Protein AF-A0A2A7MKI0-F1 (afdb_monomer_lite)

Radius of gyration: 25.64 Å; chains: 1; bounding box: 62×33×61 Å

Foldseek 3Di:
DVVVVVVCVVCVLPDDDDDPPDPPPPPDPDDDDDDDDPDPDPDQQDADPVVLVVLVPFPQDDPVLSVLVNVLRSVLVVLVVVLVVLVVVLCVQLVVLVVVLVVLVVVLCVLCVVLSVLSVQLVVVVVVVVVVDDDPPVPDPDPPPPDDPLNVVLVVLVPRPSDDPVSSVSVNVSSVVSVVSVVVNVVSVVVSCVRSVVSVVVSVVSVVVSVVSCVVSVVVVVSSVVVD

pLDDT: mean 75.77, std 24.81, range [25.69, 97.56]

Structure (mmCIF, N/CA/C/O backbone):
data_AF-A0A2A7MKI0-F1
#
_entry.id   AF-A0A2A7MKI0-F1
#
loop_
_atom_site.group_PDB
_atom_site.id
_atom_site.type_symbol
_atom_site.label_atom_id
_atom_site.label_alt_id
_atom_site.label_comp_id
_atom_site.label_asym_id
_atom_site.label_entity_id
_atom_site.label_seq_id
_atom_site.pdbx_PDB_ins_code
_atom_site.Cartn_x
_atom_site.Cartn_y
_atom_site.Cartn_z
_atom_site.occupancy
_atom_site.B_iso_or_equiv
_atom_site.auth_seq_id
_atom_site.auth_comp_id
_atom_site.auth_asym_id
_atom_site.auth_atom_id
_atom_site.pdbx_PDB_model_num
ATOM 1 N N . MET A 1 1 ? 4.443 11.429 0.751 1.00 32.91 1 MET A N 1
ATOM 2 C CA . MET A 1 1 ? 4.182 10.403 -0.290 1.00 32.91 1 MET A CA 1
ATOM 3 C C . MET A 1 1 ? 5.341 10.135 -1.267 1.00 32.91 1 MET A C 1
ATOM 5 O O . MET A 1 1 ? 5.309 9.100 -1.913 1.00 32.91 1 MET A O 1
ATOM 9 N N . LYS A 1 2 ? 6.414 10.949 -1.337 1.00 28.89 2 LYS A N 1
ATOM 10 C CA . LYS A 1 2 ? 7.575 10.697 -2.233 1.00 28.89 2 LYS A CA 1
ATOM 11 C C . LYS A 1 2 ? 8.384 9.412 -1.934 1.00 28.89 2 LYS A C 1
ATOM 13 O O . LYS A 1 2 ? 8.989 8.848 -2.837 1.00 28.89 2 LYS A O 1
ATOM 18 N N . LYS A 1 3 ? 8.370 8.924 -0.684 1.00 34.22 3 LYS A N 1
ATOM 19 C CA . LYS A 1 3 ? 9.184 7.781 -0.211 1.00 34.22 3 LYS A CA 1
ATOM 20 C C . LYS A 1 3 ? 8.701 6.405 -0.706 1.00 34.22 3 LYS A C 1
ATOM 22 O O . LYS A 1 3 ? 9.512 5.489 -0.817 1.00 34.22 3 LYS A O 1
ATOM 27 N N . ASN A 1 4 ? 7.419 6.267 -1.062 1.00 30.20 4 ASN A N 1
ATOM 28 C CA . ASN A 1 4 ? 6.870 4.993 -1.546 1.00 30.20 4 ASN A CA 1
ATOM 29 C C . ASN A 1 4 ? 7.194 4.745 -3.026 1.00 30.20 4 ASN A C 1
ATOM 31 O O . ASN A 1 4 ? 7.412 3.602 -3.410 1.00 30.20 4 ASN A O 1
ATOM 35 N N . LEU A 1 5 ? 7.323 5.809 -3.826 1.00 30.00 5 LEU A N 1
ATOM 36 C CA . LEU A 1 5 ? 7.719 5.727 -5.234 1.00 30.00 5 LEU A CA 1
ATOM 37 C C . LEU A 1 5 ? 9.183 5.303 -5.403 1.00 30.00 5 LEU A C 1
ATOM 39 O O . LEU A 1 5 ? 9.474 4.482 -6.261 1.00 30.00 5 LEU A O 1
ATOM 43 N N . LEU A 1 6 ? 10.097 5.791 -4.555 1.00 32.12 6 LEU A N 1
ATOM 44 C CA . LEU A 1 6 ? 11.522 5.439 -4.636 1.00 32.12 6 LEU A CA 1
ATOM 45 C C . LEU A 1 6 ? 11.779 3.973 -4.245 1.00 32.12 6 LEU A C 1
ATOM 47 O O . LEU A 1 6 ? 12.561 3.286 -4.900 1.00 32.12 6 LEU A O 1
ATOM 51 N N . LYS A 1 7 ? 11.068 3.472 -3.222 1.00 34.28 7 LYS A N 1
ATOM 52 C CA . LYS A 1 7 ? 11.086 2.049 -2.848 1.00 34.28 7 LYS A CA 1
ATOM 53 C C . LYS A 1 7 ? 10.378 1.182 -3.899 1.00 34.28 7 LYS A C 1
ATOM 55 O O . LYS A 1 7 ? 10.920 0.141 -4.242 1.00 34.28 7 LYS A O 1
ATOM 60 N N . MET A 1 8 ? 9.255 1.619 -4.484 1.00 31.77 8 MET A N 1
ATOM 61 C CA . MET A 1 8 ? 8.622 0.909 -5.610 1.00 31.77 8 MET A CA 1
ATOM 62 C C . MET A 1 8 ? 9.482 0.891 -6.880 1.00 31.77 8 MET A C 1
ATOM 64 O O . MET A 1 8 ? 9.435 -0.096 -7.597 1.00 31.77 8 MET A O 1
ATOM 68 N N . LEU A 1 9 ? 10.291 1.917 -7.162 1.00 34.50 9 LEU A N 1
ATOM 69 C CA . LEU A 1 9 ? 11.150 1.948 -8.355 1.00 34.50 9 LEU A CA 1
ATOM 70 C C . LEU A 1 9 ? 12.394 1.051 -8.195 1.00 34.50 9 LEU A C 1
ATOM 72 O O . LEU A 1 9 ? 12.790 0.366 -9.136 1.00 34.50 9 LEU A O 1
ATOM 76 N N . LEU A 1 10 ? 12.983 1.008 -6.991 1.00 31.31 10 LEU A N 1
ATOM 77 C CA . LEU A 1 10 ? 14.103 0.113 -6.655 1.00 31.31 10 LEU A CA 1
ATOM 78 C C . LEU A 1 10 ? 13.661 -1.349 -6.472 1.00 31.31 10 LEU A C 1
ATOM 80 O O . LEU A 1 10 ? 14.414 -2.259 -6.813 1.00 31.31 10 LEU A O 1
ATOM 84 N N . ILE A 1 11 ? 12.435 -1.588 -5.990 1.00 33.56 11 ILE A N 1
ATOM 85 C CA . ILE A 1 11 ? 11.829 -2.927 -5.890 1.00 33.56 11 ILE A CA 1
ATOM 86 C C . ILE A 1 11 ? 11.183 -3.352 -7.221 1.00 33.56 11 ILE A C 1
ATOM 88 O O . ILE A 1 11 ? 11.150 -4.536 -7.522 1.00 33.56 11 ILE A O 1
ATOM 92 N N . GLY A 1 12 ? 10.762 -2.425 -8.084 1.00 30.16 12 GLY A N 1
ATOM 93 C CA . GLY A 1 12 ? 10.208 -2.716 -9.415 1.00 30.16 12 GLY A CA 1
ATOM 94 C C . GLY A 1 12 ? 11.230 -3.296 -10.400 1.00 30.16 12 GLY A C 1
ATOM 95 O O . GLY A 1 12 ? 10.856 -3.920 -11.388 1.00 30.16 12 GLY A O 1
ATOM 96 N N . CYS A 1 13 ? 12.526 -3.166 -10.094 1.00 32.47 13 CYS A N 1
ATOM 97 C CA . CYS A 1 13 ? 13.608 -3.892 -10.763 1.00 32.47 13 CYS A CA 1
ATOM 98 C C . CYS A 1 13 ? 13.864 -5.303 -10.175 1.00 32.47 13 CYS A C 1
ATOM 100 O O . CYS A 1 13 ? 14.700 -6.039 -10.705 1.00 32.47 13 CYS A O 1
ATOM 102 N N . MET A 1 14 ? 13.152 -5.718 -9.115 1.00 31.70 14 MET A N 1
ATOM 103 C CA . MET A 1 14 ? 13.176 -7.083 -8.574 1.00 31.70 14 MET A CA 1
ATOM 104 C C . MET A 1 14 ? 12.128 -7.960 -9.278 1.00 31.70 14 MET A C 1
ATOM 106 O O . MET A 1 14 ? 10.938 -7.920 -8.995 1.00 31.70 14 MET A O 1
ATOM 110 N N . VAL A 1 15 ? 12.612 -8.775 -10.209 1.00 28.94 15 VAL A N 1
ATOM 111 C CA . VAL A 1 15 ? 11.997 -9.985 -10.785 1.00 28.94 15 VAL A CA 1
ATOM 112 C C . VAL A 1 15 ? 10.925 -10.643 -9.893 1.00 28.94 15 VAL A C 1
ATOM 114 O O . VAL A 1 15 ? 11.283 -11.109 -8.820 1.00 28.94 15 VAL A O 1
ATOM 117 N N . VAL A 1 16 ? 9.693 -10.849 -10.392 1.00 28.47 16 VAL A N 1
ATOM 118 C CA . VAL A 1 16 ? 9.192 -12.202 -10.731 1.00 28.47 16 VAL A CA 1
ATOM 119 C C . VAL A 1 16 ? 8.005 -12.165 -11.697 1.00 28.47 16 VAL A C 1
ATOM 121 O O . VAL A 1 16 ? 6.946 -11.609 -11.425 1.00 28.47 16 VAL A O 1
ATOM 124 N N . SER A 1 17 ? 8.164 -12.905 -12.790 1.00 34.28 17 SER A N 1
ATOM 125 C CA . SER A 1 17 ? 7.089 -13.630 -13.454 1.00 34.28 17 SER A CA 1
ATOM 126 C C . SER A 1 17 ? 6.144 -14.287 -12.438 1.00 34.28 17 SER A C 1
ATOM 128 O O . SER A 1 17 ? 6.479 -15.308 -11.836 1.00 34.28 17 SER A O 1
ATOM 130 N N . SER A 1 18 ? 4.935 -13.761 -12.311 1.00 30.19 18 SER A N 1
ATOM 131 C CA . SER A 1 18 ? 3.759 -14.587 -12.068 1.00 30.19 18 SER A CA 1
ATOM 132 C C . SER A 1 18 ? 2.678 -14.104 -13.018 1.00 30.19 18 SER A C 1
ATOM 134 O O . SER A 1 18 ? 2.442 -12.908 -13.173 1.00 30.19 18 SER A O 1
ATOM 136 N N . ALA A 1 19 ? 2.123 -15.055 -13.762 1.00 26.11 19 ALA A N 1
ATOM 137 C CA . ALA A 1 19 ? 1.010 -14.819 -14.652 1.00 26.11 19 ALA A CA 1
ATOM 138 C C . ALA A 1 19 ? -0.089 -14.065 -13.897 1.00 26.11 19 ALA A C 1
ATOM 140 O O . ALA A 1 19 ? -0.422 -14.407 -12.762 1.00 26.11 19 ALA A O 1
ATOM 141 N N . SER A 1 20 ? -0.665 -13.069 -14.558 1.00 29.53 20 SER A N 1
ATOM 142 C CA . SER A 1 20 ? -1.917 -12.435 -14.180 1.00 29.53 20 SER A CA 1
ATOM 143 C C . SER A 1 20 ? -3.054 -13.465 -14.210 1.00 29.53 20 SER A C 1
ATOM 145 O O . SER A 1 20 ? -3.864 -13.518 -15.129 1.00 29.53 20 SER A O 1
ATOM 147 N N . THR A 1 21 ? -3.141 -14.317 -13.192 1.00 32.41 21 THR A N 1
ATOM 148 C CA . THR A 1 21 ? -4.369 -15.048 -12.876 1.00 32.41 21 THR A CA 1
ATOM 149 C C . THR A 1 21 ? -5.025 -14.352 -11.702 1.00 32.41 21 THR A C 1
ATOM 151 O O . THR A 1 21 ? -4.777 -14.672 -10.544 1.00 32.41 21 THR A O 1
ATOM 154 N N . GLY A 1 22 ? -5.836 -13.355 -12.032 1.00 25.69 22 GLY A N 1
ATOM 155 C CA . GLY A 1 22 ? -6.586 -12.564 -11.071 1.00 25.69 22 GLY A CA 1
ATOM 156 C C . GLY A 1 22 ? -7.548 -11.625 -11.776 1.00 25.69 22 GLY A C 1
ATOM 157 O O . GLY A 1 22 ? -7.542 -10.427 -11.530 1.00 25.69 22 GLY A O 1
ATOM 158 N N . VAL A 1 23 ? -8.347 -12.164 -12.701 1.00 29.34 23 VAL A N 1
ATOM 159 C CA . VAL A 1 23 ? -9.571 -11.505 -13.160 1.00 29.34 23 VAL A CA 1
ATOM 160 C C . VAL A 1 23 ? -10.489 -11.408 -11.942 1.00 29.34 23 VAL A C 1
ATOM 162 O O . VAL A 1 23 ? -11.234 -12.341 -11.654 1.00 29.34 23 VAL A O 1
ATOM 165 N N . PHE A 1 24 ? -10.448 -10.296 -11.212 1.00 30.69 24 PHE A N 1
ATOM 166 C CA . PHE A 1 24 ? -11.586 -9.924 -10.383 1.00 30.69 24 PHE A CA 1
ATOM 167 C C . PHE A 1 24 ? -12.623 -9.319 -11.318 1.00 30.69 24 PHE A C 1
ATOM 169 O O . PHE A 1 24 ? -12.680 -8.117 -11.557 1.00 30.69 24 PHE A O 1
ATOM 176 N N . ALA A 1 25 ? -13.416 -10.209 -11.911 1.00 27.98 25 ALA A N 1
ATOM 177 C CA . ALA A 1 25 ? -14.692 -9.839 -12.480 1.00 27.98 25 ALA A CA 1
ATOM 178 C C . ALA A 1 25 ? -15.537 -9.278 -11.331 1.00 27.98 25 ALA A C 1
ATOM 180 O O . ALA A 1 25 ? -16.095 -10.037 -10.540 1.00 27.98 25 ALA A O 1
ATOM 181 N N . SER A 1 26 ? -15.626 -7.952 -11.224 1.00 29.73 26 SER A N 1
ATOM 182 C CA . SER A 1 26 ? -16.738 -7.352 -10.506 1.00 29.73 26 SER A CA 1
ATOM 183 C C . SER A 1 26 ? -17.984 -7.686 -11.321 1.00 29.73 26 SER A C 1
ATOM 185 O O . SER A 1 26 ? -18.224 -7.172 -12.415 1.00 29.73 26 SER A O 1
ATOM 187 N N . THR A 1 27 ? -18.769 -8.647 -10.844 1.00 26.97 27 THR A N 1
ATOM 188 C CA . THR A 1 27 ? -20.135 -8.799 -11.329 1.00 26.97 27 THR A CA 1
ATOM 189 C C . THR A 1 27 ? -20.844 -7.497 -11.004 1.00 26.97 27 THR A C 1
ATOM 191 O O . THR A 1 27 ? -21.148 -7.223 -9.844 1.00 26.97 27 THR A O 1
ATOM 194 N N . ALA A 1 28 ? -21.045 -6.677 -12.034 1.00 31.30 28 ALA A N 1
ATOM 195 C CA . ALA A 1 28 ? -21.841 -5.471 -11.980 1.00 31.30 28 ALA A CA 1
ATOM 196 C C . ALA A 1 28 ? -23.235 -5.830 -11.459 1.00 31.30 28 ALA A C 1
ATOM 198 O O . ALA A 1 28 ? -24.087 -6.303 -12.210 1.00 31.30 28 ALA A O 1
ATOM 199 N N . ASN A 1 29 ? -23.473 -5.613 -10.167 1.00 29.20 29 ASN A N 1
ATOM 200 C CA . ASN A 1 29 ? -24.827 -5.545 -9.659 1.00 29.20 29 ASN A CA 1
ATOM 201 C C . ASN A 1 29 ? -25.261 -4.087 -9.759 1.00 29.20 29 ASN A C 1
ATOM 203 O O . ASN A 1 29 ? -24.965 -3.255 -8.903 1.00 29.20 29 ASN A O 1
ATOM 207 N N . ALA A 1 30 ? -25.902 -3.771 -10.881 1.00 34.03 30 ALA A N 1
ATOM 208 C CA . ALA A 1 30 ? -26.517 -2.484 -11.126 1.00 34.03 30 ALA A CA 1
ATOM 209 C C . ALA A 1 30 ? -27.711 -2.304 -10.181 1.00 34.03 30 ALA A C 1
ATOM 211 O O . ALA A 1 30 ? -28.850 -2.563 -10.555 1.00 34.03 30 ALA A O 1
ATOM 212 N N . ASN A 1 31 ? -27.461 -1.817 -8.969 1.00 31.72 31 ASN A N 1
ATOM 213 C CA . ASN A 1 31 ? -28.493 -1.174 -8.173 1.00 31.72 31 ASN A CA 1
ATOM 214 C C . ASN A 1 31 ? -28.073 0.261 -7.886 1.00 31.72 31 ASN A C 1
ATOM 216 O O . ASN A 1 31 ? -27.124 0.530 -7.160 1.00 31.72 31 ASN A O 1
ATOM 220 N N . LYS A 1 32 ? -28.806 1.185 -8.514 1.00 40.22 32 LYS A N 1
ATOM 221 C CA . LYS A 1 32 ? -28.758 2.622 -8.257 1.00 40.22 32 LYS A CA 1
ATOM 222 C C . LYS A 1 32 ? -29.007 2.867 -6.768 1.00 40.22 32 LYS A C 1
ATOM 224 O O . LYS A 1 32 ? -30.159 2.835 -6.335 1.00 40.22 32 LYS A O 1
ATOM 229 N N . ILE A 1 33 ? -27.956 3.132 -6.003 1.00 35.16 33 ILE A N 1
ATOM 230 C CA . ILE A 1 33 ? -28.098 3.671 -4.653 1.00 35.16 33 ILE A CA 1
ATOM 231 C C . ILE A 1 33 ? -28.243 5.182 -4.815 1.00 35.16 33 ILE A C 1
ATOM 233 O O . ILE A 1 33 ? -27.363 5.856 -5.344 1.00 35.16 33 ILE A O 1
ATOM 237 N N . LYS A 1 34 ? -29.430 5.681 -4.464 1.00 36.69 34 LYS A N 1
ATOM 238 C CA . LYS A 1 34 ? -29.727 7.112 -4.401 1.00 36.69 34 LYS A CA 1
ATOM 239 C C . LYS A 1 34 ? -28.785 7.766 -3.393 1.00 36.69 34 LY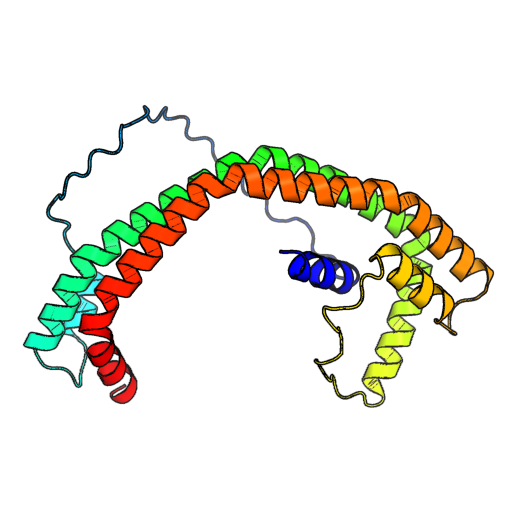S A C 1
ATOM 241 O O . LYS A 1 34 ? -28.556 7.200 -2.328 1.00 36.69 34 LYS A O 1
ATOM 246 N N . GLU A 1 35 ? -28.292 8.952 -3.739 1.00 36.88 35 GLU A N 1
ATOM 247 C CA . GLU A 1 35 ? -27.641 9.870 -2.807 1.00 36.88 35 GLU A CA 1
ATOM 248 C C . GLU A 1 35 ? -28.520 10.014 -1.561 1.00 36.88 35 GLU A C 1
ATOM 250 O O . GLU A 1 35 ? -29.639 10.520 -1.643 1.00 36.88 35 GLU A O 1
ATOM 255 N N . ASN A 1 36 ? -28.034 9.518 -0.426 1.00 34.47 36 ASN A N 1
ATOM 256 C CA . ASN A 1 36 ? -28.615 9.821 0.869 1.00 34.47 36 ASN A CA 1
ATOM 257 C C . ASN A 1 36 ? -27.730 10.882 1.516 1.00 34.47 36 ASN A C 1
ATOM 259 O O . ASN A 1 36 ? -26.532 10.669 1.714 1.00 34.47 36 ASN A O 1
ATOM 263 N N . GLU A 1 37 ? -28.337 12.027 1.817 1.00 36.59 37 GLU A N 1
ATOM 264 C CA . GLU A 1 37 ? -27.786 13.013 2.736 1.00 36.59 37 GLU A CA 1
ATOM 265 C C . GLU A 1 37 ? -27.346 12.314 4.027 1.00 36.59 37 GLU A C 1
ATOM 267 O O . GLU A 1 37 ? -28.077 11.493 4.590 1.00 36.59 37 GLU A O 1
ATOM 272 N N . VAL A 1 38 ? -26.141 12.647 4.492 1.00 36.09 38 VAL A N 1
ATOM 273 C CA . VAL A 1 38 ? -25.602 12.186 5.772 1.00 36.09 38 VAL A CA 1
ATOM 274 C C . VAL A 1 38 ? -26.394 12.865 6.887 1.00 36.09 38 VAL A C 1
ATOM 276 O O . VAL A 1 38 ? -26.030 13.926 7.391 1.00 36.09 38 VAL A O 1
ATOM 279 N N . VAL A 1 39 ? -27.516 12.258 7.258 1.00 31.64 39 VAL A N 1
ATOM 280 C CA . VAL A 1 39 ? -28.206 12.545 8.511 1.00 31.64 39 VAL A CA 1
ATOM 281 C C . VAL A 1 39 ? -27.534 11.691 9.579 1.00 31.64 39 VAL A C 1
ATOM 283 O O . VAL A 1 39 ? -27.574 10.464 9.514 1.00 31.64 39 VAL A O 1
ATOM 286 N N . GLN A 1 40 ? -26.907 12.338 10.565 1.00 41.19 40 GLN A N 1
ATOM 287 C CA . GLN A 1 40 ? -26.492 11.670 11.796 1.00 41.19 40 GLN A CA 1
ATOM 288 C C . GLN A 1 40 ? -27.742 11.220 12.554 1.00 41.19 40 GLN A C 1
ATOM 290 O O . GLN A 1 40 ? -28.305 11.970 13.349 1.00 41.19 40 GLN A O 1
ATOM 295 N N . VAL A 1 41 ? -28.196 10.000 12.285 1.00 34.38 41 VAL A N 1
ATOM 296 C CA . VAL A 1 41 ? -29.135 9.307 13.160 1.00 34.38 41 VAL A CA 1
ATOM 297 C C . VAL A 1 41 ? -28.294 8.416 14.057 1.00 34.38 41 VAL A C 1
ATOM 299 O O . VAL A 1 41 ? -27.675 7.457 13.602 1.00 34.38 41 VAL A O 1
ATOM 302 N N . GLN A 1 42 ? -28.236 8.773 15.335 1.00 40.25 42 GLN A N 1
ATOM 303 C CA . GLN A 1 42 ? -27.744 7.899 16.389 1.00 40.25 42 GLN A CA 1
ATOM 304 C C . GLN A 1 42 ? -28.806 6.799 16.577 1.00 40.25 42 GLN A C 1
ATOM 306 O O . GLN A 1 42 ? -29.665 6.889 17.448 1.00 40.25 42 GLN A O 1
ATOM 311 N N . GLU A 1 43 ? -28.841 5.827 15.662 1.00 39.50 43 GLU A N 1
ATOM 312 C CA . GLU A 1 43 ? -29.585 4.582 15.862 1.00 39.50 43 GLU A CA 1
ATOM 313 C C . GLU A 1 43 ? -28.874 3.776 16.955 1.00 39.50 43 GLU A C 1
ATOM 315 O O . GLU A 1 43 ? -27.643 3.720 16.979 1.00 39.50 43 GLU A O 1
ATOM 320 N N . ASP A 1 44 ? -29.642 3.163 17.861 1.00 49.41 44 ASP A N 1
ATOM 321 C CA . ASP A 1 44 ? -29.140 2.214 18.859 1.00 49.41 44 ASP A CA 1
ATOM 322 C C . ASP A 1 44 ? -28.473 1.032 18.137 1.00 49.41 44 ASP A C 1
ATOM 324 O O . ASP A 1 44 ? -29.109 0.032 17.792 1.00 49.41 44 ASP A O 1
ATOM 328 N N . TYR A 1 45 ? -27.177 1.159 17.860 1.00 60.41 45 TYR A N 1
ATOM 329 C CA . TYR A 1 45 ? -26.418 0.113 17.204 1.00 60.41 45 TYR A CA 1
ATOM 330 C C . TYR A 1 45 ? -26.260 -1.081 18.144 1.00 60.41 45 TYR A C 1
ATOM 332 O O . TYR A 1 45 ? -25.795 -0.975 19.285 1.00 60.41 45 TYR A O 1
ATOM 340 N N . ILE A 1 46 ? -26.649 -2.251 17.645 1.00 72.31 46 ILE A N 1
ATOM 341 C CA . ILE A 1 46 ? -26.494 -3.510 18.360 1.00 72.31 46 ILE A CA 1
ATOM 342 C C . ILE A 1 46 ? -25.100 -4.046 18.046 1.00 72.31 46 ILE A C 1
ATOM 344 O O . ILE A 1 46 ? -24.816 -4.399 16.903 1.00 72.31 46 ILE A O 1
ATOM 348 N N . LEU A 1 47 ? -24.257 -4.107 19.082 1.00 79.50 47 LEU A N 1
ATOM 349 C CA . LEU A 1 47 ? -22.930 -4.716 19.020 1.00 79.50 47 LEU A CA 1
ATOM 350 C C . LEU A 1 47 ? -23.004 -6.108 18.390 1.00 79.50 47 LEU A C 1
ATOM 352 O O . LEU A 1 47 ? -23.898 -6.888 18.741 1.00 79.50 47 LEU A O 1
ATOM 356 N N . ASP A 1 48 ? -22.045 -6.415 17.515 1.00 86.00 48 ASP A N 1
ATOM 357 C CA . ASP A 1 48 ? -21.925 -7.748 16.939 1.00 86.00 48 ASP A CA 1
ATOM 358 C C . ASP A 1 48 ? -21.957 -8.835 18.031 1.00 86.00 48 ASP A C 1
ATOM 360 O O . ASP A 1 48 ? -21.310 -8.729 19.079 1.00 86.00 48 ASP A O 1
ATOM 364 N N . LYS A 1 49 ? -22.773 -9.868 17.803 1.00 87.75 49 LYS A N 1
ATOM 365 C CA . LYS A 1 49 ? -23.061 -10.882 18.819 1.00 87.75 49 LYS A CA 1
ATOM 366 C C . LYS A 1 49 ? -21.817 -11.703 19.154 1.00 87.75 49 LYS A C 1
ATOM 368 O O . LYS A 1 49 ? -21.594 -11.976 20.333 1.00 87.75 49 LYS A O 1
ATOM 373 N N . GLU A 1 50 ? -21.031 -12.076 18.149 1.00 89.38 50 GLU A N 1
ATOM 374 C CA . GLU A 1 50 ? -19.822 -12.880 18.336 1.00 89.38 50 GLU A CA 1
ATOM 375 C C . GLU A 1 50 ? -18.778 -12.075 19.107 1.00 89.38 50 GLU A C 1
ATOM 377 O O . GLU A 1 50 ? -18.202 -12.561 20.081 1.00 89.38 50 GLU A O 1
ATOM 382 N N . PHE A 1 51 ? -18.616 -10.798 18.760 1.00 89.38 51 PHE A N 1
ATOM 383 C CA . PHE A 1 51 ? -17.682 -9.923 19.457 1.00 89.38 51 PHE A CA 1
ATOM 384 C C . PHE A 1 51 ? -18.102 -9.627 20.904 1.00 89.38 51 PHE A C 1
ATOM 386 O O . PHE A 1 51 ? -17.279 -9.611 21.821 1.00 89.38 51 PHE A O 1
ATOM 393 N N . LYS A 1 52 ? -19.406 -9.476 21.155 1.00 91.50 52 LYS A N 1
ATOM 394 C CA . LYS A 1 52 ? -19.931 -9.370 22.521 1.00 91.50 52 LYS A CA 1
ATOM 395 C C . LYS A 1 52 ? -19.634 -10.626 23.342 1.00 91.50 52 LYS A C 1
ATOM 397 O O . LYS A 1 52 ? -19.247 -10.522 24.505 1.00 91.50 52 LYS A O 1
ATOM 402 N N . GLU A 1 53 ? -19.844 -11.807 22.766 1.00 93.38 53 GLU A N 1
ATOM 403 C CA . GLU A 1 53 ? -19.542 -13.086 23.420 1.00 93.38 53 GLU A CA 1
ATOM 404 C C . GLU A 1 53 ? -18.040 -13.228 23.702 1.00 93.38 53 GLU A C 1
ATOM 406 O O . GLU A 1 53 ? -17.667 -13.653 24.799 1.00 93.38 53 GLU A O 1
ATOM 411 N N . TYR A 1 54 ? -17.188 -12.776 22.777 1.00 93.81 54 TYR A N 1
ATOM 412 C CA . TYR A 1 54 ? -15.743 -12.691 22.973 1.00 93.81 54 TYR A CA 1
ATOM 413 C C . TYR A 1 54 ? -15.380 -11.833 24.192 1.00 93.81 54 TYR A C 1
ATOM 415 O O . TYR A 1 54 ? -14.739 -12.351 25.109 1.00 93.81 54 TYR A O 1
ATOM 423 N N . ILE A 1 55 ? -15.869 -10.587 24.286 1.00 93.56 55 ILE A N 1
ATOM 424 C CA . ILE A 1 55 ? -15.600 -9.704 25.440 1.00 93.56 55 ILE A CA 1
ATOM 425 C C . ILE A 1 55 ? -16.043 -10.362 26.755 1.00 93.56 55 ILE A C 1
ATOM 427 O O . ILE A 1 55 ? -15.337 -10.320 27.766 1.00 93.56 55 ILE A O 1
ATOM 431 N N . LEU A 1 56 ? -17.205 -11.021 26.758 1.00 94.31 56 LEU A N 1
ATOM 432 C CA . LEU A 1 56 ? -17.703 -11.719 27.944 1.00 94.31 56 LEU A CA 1
ATOM 433 C C . LEU A 1 56 ? -16.829 -12.918 28.342 1.00 94.31 56 LEU A C 1
ATOM 435 O O . LEU A 1 56 ? -16.752 -13.234 29.534 1.00 94.31 56 LEU A O 1
ATOM 439 N N . SER A 1 57 ? -16.147 -13.550 27.386 1.00 94.25 57 SER A N 1
ATOM 440 C CA . SER A 1 57 ? -15.245 -14.685 27.614 1.00 94.25 57 SER A CA 1
ATOM 441 C C . SER A 1 57 ? -13.865 -14.299 28.165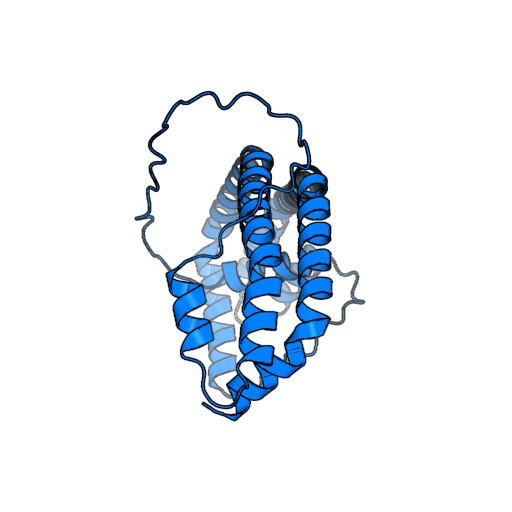 1.00 94.25 57 SER A C 1
ATOM 443 O O . SER A 1 57 ? -13.203 -15.150 28.766 1.00 94.25 57 SER A O 1
ATOM 445 N N . LEU A 1 58 ? -13.457 -13.029 28.025 1.00 93.81 58 LEU A N 1
ATOM 446 C CA . LEU A 1 58 ? -12.142 -12.536 28.450 1.00 93.81 58 LEU A CA 1
ATOM 447 C C . LEU A 1 58 ? -11.876 -12.814 29.936 1.00 93.81 58 LEU A C 1
ATOM 449 O O . LEU A 1 58 ? -12.755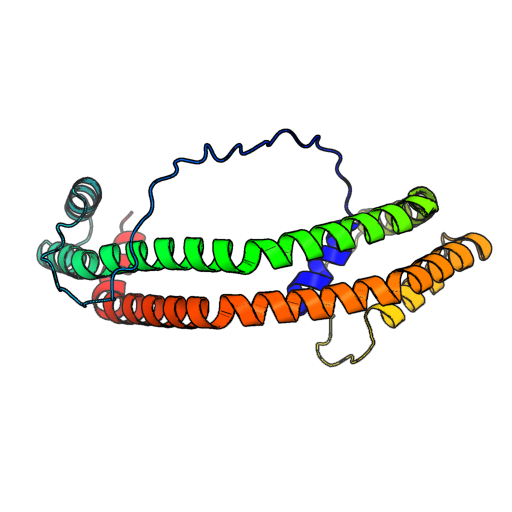 -12.666 30.797 1.00 93.81 58 LEU A O 1
ATOM 453 N N . LYS A 1 59 ? -10.645 -13.221 30.244 1.00 92.00 59 LYS A N 1
ATOM 454 C CA . LYS A 1 59 ? -10.165 -13.474 31.610 1.00 92.00 59 LYS A CA 1
ATOM 455 C C . LYS A 1 59 ? -9.305 -12.300 32.083 1.00 92.00 59 LYS A C 1
ATOM 457 O O . LYS A 1 59 ? -8.902 -11.464 31.290 1.00 92.00 59 LYS A O 1
ATOM 462 N N . GLY A 1 60 ? -9.069 -12.205 33.391 1.00 91.12 60 GLY A N 1
ATOM 463 C CA . GLY A 1 60 ? -8.210 -11.156 33.961 1.00 91.12 60 GLY A CA 1
ATOM 464 C C . GLY A 1 60 ? -8.851 -9.766 34.097 1.00 91.12 60 GLY A C 1
ATOM 465 O O . GLY A 1 60 ? -8.224 -8.873 34.660 1.00 91.12 60 GLY A O 1
ATOM 466 N N . ILE A 1 61 ? -10.106 -9.591 33.666 1.00 95.56 61 ILE A N 1
ATOM 467 C CA . ILE A 1 61 ? -10.867 -8.335 33.775 1.00 95.56 61 ILE A CA 1
ATOM 468 C C . ILE A 1 61 ? -12.218 -8.539 34.479 1.00 95.56 61 ILE A C 1
ATOM 470 O O . ILE A 1 61 ? -12.815 -9.620 34.432 1.00 95.56 61 ILE A O 1
ATOM 474 N N . SER A 1 62 ? -12.698 -7.498 35.156 1.00 95.88 62 SER A N 1
ATOM 475 C CA . SER A 1 62 ? -13.966 -7.490 35.896 1.00 95.88 62 SER A CA 1
ATOM 476 C C . SER A 1 62 ? -15.194 -7.388 34.982 1.00 95.88 62 SER A C 1
ATOM 478 O O . SER A 1 62 ? -15.098 -7.018 33.813 1.00 95.88 62 SER A O 1
ATOM 480 N N . ASN A 1 63 ? -16.382 -7.682 35.524 1.00 95.50 63 ASN A N 1
ATOM 481 C CA . ASN A 1 63 ? -17.638 -7.518 34.781 1.00 95.50 63 ASN A CA 1
ATOM 482 C C . ASN A 1 63 ? -17.908 -6.053 34.400 1.00 95.50 63 ASN A C 1
ATOM 484 O O . ASN A 1 63 ? -18.426 -5.804 33.315 1.00 95.50 63 ASN A O 1
ATOM 488 N N . ASP A 1 64 ? -17.521 -5.098 35.249 1.00 95.88 64 ASP A N 1
ATOM 489 C CA . ASP A 1 64 ? -17.666 -3.668 34.959 1.00 95.88 64 ASP A CA 1
ATOM 490 C C . ASP A 1 64 ? -16.737 -3.243 33.812 1.00 95.88 64 ASP A C 1
ATOM 492 O O . ASP A 1 64 ? -17.144 -2.507 32.918 1.00 95.88 64 ASP A O 1
ATOM 496 N N . GLU A 1 65 ? -15.500 -3.749 33.787 1.00 96.12 65 GLU A N 1
ATOM 497 C CA . GLU A 1 65 ? -14.560 -3.516 32.682 1.00 96.12 65 GLU A CA 1
ATOM 498 C C . GLU A 1 65 ? -15.058 -4.134 31.369 1.00 96.12 65 GLU A C 1
ATOM 500 O O . GLU A 1 65 ? -15.016 -3.478 30.331 1.00 96.12 65 GLU A O 1
ATOM 505 N N . LYS A 1 66 ? -15.623 -5.347 31.410 1.00 95.56 66 LYS A N 1
ATOM 506 C CA . LYS A 1 66 ? -16.282 -5.962 30.243 1.00 95.56 66 LYS A CA 1
ATOM 507 C C . LYS A 1 66 ? -17.443 -5.118 29.727 1.00 95.56 66 LYS A C 1
ATOM 509 O O . LYS A 1 66 ? -17.609 -4.981 28.518 1.00 95.56 66 LYS A O 1
ATOM 514 N N . GLN A 1 67 ? -18.248 -4.551 30.624 1.00 95.25 67 GLN A N 1
ATOM 515 C CA . GLN A 1 67 ? -19.367 -3.697 30.238 1.00 95.25 67 GLN A CA 1
ATOM 516 C C . GLN A 1 67 ? -18.887 -2.400 29.571 1.00 95.25 67 GLN A C 1
ATOM 518 O O . GLN A 1 67 ? -19.453 -2.017 28.550 1.00 95.25 67 GLN A O 1
ATOM 523 N N . LYS A 1 68 ? -17.808 -1.782 30.073 1.00 95.38 68 LYS A N 1
ATOM 524 C CA . LYS A 1 68 ? -17.177 -0.616 29.430 1.00 95.38 68 LYS A CA 1
ATOM 525 C C . LYS A 1 68 ? -16.675 -0.925 28.021 1.00 95.38 68 LYS A C 1
ATOM 527 O O . LYS A 1 68 ? -16.931 -0.147 27.111 1.00 95.38 68 LYS A O 1
ATOM 532 N N . LEU A 1 69 ? -16.021 -2.074 27.827 1.00 94.44 69 LEU A N 1
ATOM 533 C CA . LEU A 1 69 ? -15.609 -2.527 26.493 1.00 94.44 69 LEU A CA 1
ATOM 534 C C . LEU A 1 69 ? -16.813 -2.684 25.557 1.00 94.44 69 LEU A C 1
ATOM 536 O O . LEU A 1 69 ? -16.796 -2.182 24.442 1.00 94.44 69 LEU A O 1
ATOM 540 N N . ILE A 1 70 ? -17.891 -3.322 26.023 1.00 93.38 70 ILE A N 1
ATOM 541 C CA . ILE A 1 70 ? -19.122 -3.485 25.232 1.00 93.38 70 ILE A CA 1
ATOM 542 C C . ILE A 1 70 ? -19.734 -2.130 24.851 1.00 93.38 70 ILE A C 1
ATOM 544 O O . ILE A 1 70 ? -20.271 -1.995 23.754 1.00 93.38 70 ILE A O 1
ATOM 548 N N . GLU A 1 71 ? -19.720 -1.150 25.752 1.00 93.25 71 GLU A N 1
ATOM 549 C CA . GLU A 1 71 ? -20.265 0.190 25.503 1.00 93.25 71 GLU A CA 1
ATOM 550 C C . GLU A 1 71 ? -19.426 0.978 24.500 1.00 93.25 71 GLU A C 1
ATOM 552 O O . GLU A 1 71 ? -19.992 1.505 23.544 1.00 93.25 71 GLU A O 1
ATOM 557 N N . SER A 1 72 ? -18.103 0.964 24.660 1.00 94.06 72 SER A N 1
ATOM 558 C CA . SER A 1 72 ? -17.158 1.572 23.720 1.00 94.06 72 SER A CA 1
ATOM 559 C C . SER A 1 72 ? -17.316 0.985 22.310 1.00 94.06 72 SER A C 1
ATOM 561 O O . SER A 1 72 ? -17.458 1.693 21.314 1.00 94.06 72 SER A O 1
ATOM 563 N N . GLU A 1 73 ? -17.459 -0.333 22.213 1.00 92.81 73 GLU A N 1
ATOM 564 C CA . GLU A 1 73 ? -17.543 -1.038 20.931 1.00 92.81 73 GLU A CA 1
ATOM 565 C C . GLU A 1 73 ? -18.875 -0.829 20.197 1.00 92.81 73 GLU A C 1
ATOM 567 O O . GLU A 1 73 ? -18.934 -0.897 18.967 1.00 92.81 73 GLU A O 1
ATOM 572 N N . LYS A 1 74 ? -19.952 -0.484 20.917 1.00 92.94 74 LYS A N 1
ATOM 573 C CA . LYS A 1 74 ? -21.198 -0.023 20.277 1.00 92.94 74 LYS A CA 1
ATOM 574 C C . LYS A 1 74 ? -21.010 1.290 19.523 1.00 92.94 74 LYS A C 1
ATOM 576 O O . LYS A 1 74 ? -21.746 1.530 18.568 1.00 92.94 74 LYS A O 1
ATOM 581 N N . VAL A 1 75 ? -20.070 2.131 19.953 1.00 92.69 75 VAL A N 1
ATOM 582 C CA . VAL A 1 75 ? -19.739 3.404 19.301 1.00 92.69 75 VAL A CA 1
ATOM 583 C C . VAL A 1 75 ? -18.740 3.179 18.168 1.00 92.69 75 VAL A C 1
ATOM 585 O O . VAL A 1 75 ? -18.923 3.714 17.075 1.00 92.69 75 VAL A O 1
ATOM 588 N N . ILE A 1 76 ? -17.721 2.349 18.397 1.00 92.06 76 ILE A N 1
ATOM 589 C CA . ILE A 1 76 ? -16.596 2.148 17.474 1.00 92.06 76 ILE A CA 1
ATOM 590 C C . ILE A 1 76 ? -16.990 1.340 16.232 1.00 92.06 76 ILE A C 1
ATOM 592 O O . ILE A 1 76 ? -16.667 1.740 15.112 1.00 92.06 76 ILE A O 1
ATOM 596 N N . GLN A 1 77 ? -17.736 0.240 16.378 1.00 90.69 77 GLN A N 1
ATOM 597 C CA . GLN A 1 77 ? -18.073 -0.615 15.231 1.00 90.69 77 GLN A CA 1
ATOM 598 C C . GLN A 1 77 ? -18.838 0.107 14.101 1.00 90.69 77 GLN A C 1
ATOM 600 O O . GLN A 1 77 ? -18.493 -0.089 12.931 1.00 90.69 77 GLN A O 1
ATOM 605 N N . PRO A 1 78 ? -19.852 0.954 14.377 1.00 92.38 78 PRO A N 1
ATOM 606 C CA . PRO A 1 78 ? -20.477 1.782 13.345 1.00 92.38 78 PRO A CA 1
ATOM 607 C C . PRO A 1 78 ? -19.503 2.724 12.645 1.00 92.38 78 PRO A C 1
ATOM 609 O O . PRO A 1 78 ? -19.656 2.966 11.448 1.00 92.38 78 PRO A O 1
ATOM 612 N N . ILE A 1 79 ? -18.523 3.263 13.376 1.00 94.44 79 ILE A N 1
ATOM 613 C CA . ILE A 1 79 ? -17.520 4.166 12.813 1.00 94.44 79 ILE A CA 1
ATOM 614 C C . ILE A 1 79 ? -16.628 3.403 11.831 1.00 94.44 79 ILE A C 1
ATOM 616 O O . ILE A 1 79 ? -16.434 3.883 10.718 1.00 94.44 79 ILE A O 1
ATOM 620 N N . TYR A 1 80 ? -16.176 2.191 12.169 1.00 93.50 80 TYR A N 1
ATOM 621 C CA . TYR A 1 80 ? -15.418 1.359 11.227 1.00 93.50 80 TYR A CA 1
ATOM 622 C C . TYR A 1 80 ? -16.213 1.017 9.964 1.00 93.50 80 TYR A C 1
ATOM 624 O O . TYR A 1 80 ? -15.692 1.163 8.864 1.00 93.50 80 TYR A O 1
ATOM 632 N N . LYS A 1 81 ? -17.509 0.701 10.085 1.00 93.12 81 LYS A N 1
ATOM 633 C CA . LYS A 1 81 ? -18.376 0.498 8.908 1.00 93.12 81 LYS A CA 1
ATOM 634 C C . LYS A 1 81 ? -18.470 1.741 8.020 1.00 93.12 81 LYS A C 1
ATOM 636 O O . LYS A 1 81 ? -18.545 1.624 6.800 1.00 93.12 81 LYS A O 1
ATOM 641 N N . GLN A 1 82 ? -18.496 2.934 8.616 1.00 95.94 82 GLN A N 1
ATOM 642 C CA . GLN A 1 82 ? -18.470 4.189 7.858 1.00 95.94 82 GLN A CA 1
ATOM 643 C C . GLN A 1 82 ? -17.117 4.404 7.174 1.00 95.94 82 GLN A C 1
ATOM 645 O O . GLN A 1 82 ? -17.094 4.822 6.019 1.00 95.94 82 GLN A O 1
ATOM 650 N N . ILE A 1 83 ? -16.011 4.094 7.857 1.00 93.50 83 ILE A N 1
ATOM 651 C CA . ILE A 1 83 ? -14.663 4.147 7.281 1.00 93.50 83 ILE A CA 1
ATOM 652 C C . ILE A 1 83 ? -14.574 3.232 6.056 1.00 93.50 83 ILE A C 1
ATOM 654 O O . ILE A 1 83 ? -14.153 3.708 5.007 1.00 93.50 83 ILE A O 1
ATOM 658 N N . ASP A 1 84 ? -15.045 1.985 6.141 1.00 94.75 84 ASP A N 1
ATOM 659 C CA . ASP A 1 84 ? -15.023 1.038 5.015 1.00 94.75 84 ASP A CA 1
ATOM 660 C C . ASP A 1 84 ? -15.734 1.608 3.774 1.00 94.75 84 ASP A C 1
ATOM 662 O O . ASP A 1 84 ? -15.182 1.621 2.675 1.00 94.75 84 ASP A O 1
ATOM 666 N N . ILE A 1 85 ? -16.928 2.184 3.958 1.00 96.25 85 ILE A N 1
ATOM 667 C CA . ILE A 1 85 ? -17.693 2.824 2.872 1.00 96.25 85 ILE A CA 1
ATOM 668 C C . ILE A 1 85 ? -16.926 4.009 2.265 1.00 96.25 85 ILE A C 1
ATOM 670 O O . ILE A 1 85 ? -16.965 4.234 1.051 1.00 96.25 85 ILE A O 1
ATOM 674 N N . LEU A 1 86 ? -16.252 4.806 3.096 1.00 94.25 86 LEU A N 1
ATOM 675 C CA . LEU A 1 86 ? -15.458 5.939 2.625 1.00 94.25 86 LEU A CA 1
ATOM 676 C C . LEU A 1 86 ? -14.202 5.478 1.880 1.00 94.25 86 LEU A C 1
ATOM 678 O O . LEU A 1 86 ? -13.857 6.091 0.871 1.00 94.25 86 LEU A O 1
ATOM 682 N N . LEU A 1 87 ? -13.557 4.393 2.306 1.00 95.06 87 LEU A N 1
ATOM 683 C CA . LEU A 1 87 ? -12.424 3.804 1.592 1.00 95.06 87 LEU A CA 1
ATOM 684 C C . LEU A 1 87 ? -12.853 3.293 0.209 1.00 95.06 87 LEU A C 1
ATOM 686 O O . LEU A 1 87 ? -12.242 3.682 -0.788 1.00 95.06 87 LEU A O 1
ATOM 690 N N . ASP A 1 88 ? -13.974 2.572 0.114 1.00 95.19 88 ASP A N 1
ATOM 691 C CA . ASP A 1 88 ? -14.558 2.139 -1.167 1.00 95.19 88 ASP A CA 1
ATOM 692 C C . ASP A 1 88 ? -14.875 3.327 -2.093 1.00 95.19 88 ASP A C 1
ATOM 694 O O . ASP A 1 88 ? -14.674 3.289 -3.316 1.00 95.19 88 ASP A O 1
ATOM 698 N N . LYS A 1 89 ? -15.373 4.426 -1.515 1.00 96.31 89 LYS A N 1
ATOM 699 C CA . LYS A 1 89 ? -15.645 5.668 -2.245 1.00 96.31 89 LYS A CA 1
ATOM 700 C C . LYS A 1 89 ? -14.356 6.326 -2.731 1.00 96.31 89 LYS A C 1
ATOM 702 O O . LYS A 1 89 ? -14.304 6.750 -3.886 1.00 96.31 89 LYS A O 1
ATOM 707 N N . ALA A 1 90 ? -13.335 6.433 -1.883 1.00 93.81 90 ALA A N 1
ATOM 708 C CA . ALA A 1 90 ? -12.038 6.980 -2.268 1.00 93.81 90 ALA A CA 1
ATOM 709 C C . ALA A 1 90 ? -11.412 6.147 -3.391 1.00 93.81 90 ALA A C 1
ATOM 711 O O . ALA A 1 90 ? -10.875 6.703 -4.353 1.00 93.81 90 ALA A O 1
ATOM 712 N N . ASP A 1 91 ? -11.543 4.825 -3.329 1.00 93.19 91 ASP A N 1
ATOM 713 C CA . ASP A 1 91 ? -11.123 3.943 -4.406 1.00 93.19 91 ASP A CA 1
ATOM 714 C C . ASP A 1 91 ? -11.908 4.203 -5.684 1.00 93.19 91 ASP A C 1
ATOM 716 O O . ASP A 1 91 ? -11.299 4.430 -6.729 1.00 93.19 91 ASP A O 1
ATOM 720 N N . SER A 1 92 ? -13.230 4.276 -5.621 1.00 96.38 92 SER A N 1
ATOM 721 C CA . SER A 1 92 ? -14.050 4.571 -6.800 1.00 96.38 92 SER A CA 1
ATOM 722 C C . SER A 1 92 ? -13.677 5.909 -7.454 1.00 96.38 92 SER A C 1
ATOM 724 O O . SER A 1 92 ? -13.571 5.994 -8.675 1.00 96.38 92 SER A O 1
ATOM 726 N N . LEU A 1 93 ? -13.405 6.944 -6.653 1.00 94.75 93 LEU A N 1
ATOM 727 C CA . LEU A 1 93 ? -12.987 8.269 -7.124 1.00 94.75 93 LEU A CA 1
ATOM 728 C C . LEU A 1 93 ? -11.614 8.265 -7.815 1.00 94.75 93 LEU A C 1
ATOM 730 O O . LEU A 1 93 ? -11.402 8.997 -8.779 1.00 94.75 93 LEU A O 1
ATOM 734 N N . GLY A 1 94 ? -10.678 7.450 -7.325 1.00 94.62 94 GLY A N 1
ATOM 735 C CA . GLY A 1 94 ? -9.326 7.342 -7.877 1.00 94.62 94 GLY A CA 1
ATOM 736 C C . GLY A 1 94 ? -9.202 6.415 -9.091 1.00 94.62 94 GLY A C 1
ATOM 737 O O . GLY A 1 94 ? -8.132 6.360 -9.698 1.00 94.62 94 GLY A O 1
ATOM 738 N N . ALA A 1 95 ? -10.257 5.675 -9.448 1.00 96.62 95 ALA A N 1
ATOM 739 C CA . ALA A 1 95 ? -10.194 4.599 -10.438 1.00 96.62 95 ALA A CA 1
ATOM 740 C C . ALA A 1 95 ? -9.692 5.073 -11.812 1.00 96.62 95 ALA A C 1
ATOM 742 O O . ALA A 1 95 ? -8.746 4.496 -12.349 1.00 96.62 95 ALA A O 1
ATOM 743 N N . ASP A 1 96 ? -10.252 6.162 -12.342 1.00 96.94 96 ASP A N 1
ATOM 744 C CA . ASP A 1 96 ? -9.872 6.689 -13.659 1.00 96.94 96 ASP A CA 1
ATOM 745 C C . ASP A 1 96 ? -8.413 7.168 -13.693 1.00 96.94 96 ASP A C 1
ATOM 747 O O . ASP A 1 96 ? -7.700 6.946 -14.674 1.00 96.94 96 ASP A O 1
ATOM 751 N N . VAL A 1 97 ? -7.940 7.801 -12.614 1.00 93.75 97 VAL A N 1
ATOM 752 C CA . VAL A 1 97 ? -6.546 8.259 -12.509 1.00 93.75 97 VAL A CA 1
ATOM 753 C C . VAL A 1 97 ? -5.596 7.064 -12.438 1.00 93.75 97 VAL A C 1
ATOM 755 O O . VAL A 1 97 ? -4.570 7.063 -13.115 1.00 93.75 97 VAL A O 1
ATOM 758 N N . ARG A 1 98 ? -5.955 6.004 -11.702 1.00 93.69 98 ARG A N 1
ATOM 759 C CA . ARG A 1 98 ? -5.154 4.770 -11.638 1.00 93.69 98 ARG A CA 1
ATOM 760 C C . ARG A 1 98 ? -5.053 4.049 -12.979 1.00 93.69 98 ARG A C 1
ATOM 762 O O . ARG A 1 98 ? -3.990 3.525 -13.288 1.00 93.69 98 ARG A O 1
ATOM 769 N N . VAL A 1 99 ? -6.098 4.079 -13.807 1.00 97.50 99 VAL A N 1
ATOM 770 C CA . VAL A 1 99 ? -6.020 3.557 -15.184 1.00 97.50 99 VAL A CA 1
ATOM 771 C C . VAL A 1 99 ? -4.992 4.335 -16.013 1.00 97.50 99 VAL A C 1
ATOM 773 O O . VAL A 1 99 ? -4.215 3.728 -16.748 1.00 97.50 99 VAL A O 1
ATOM 776 N N . LYS A 1 100 ? -4.940 5.668 -15.880 1.00 96.94 100 LYS A N 1
ATOM 777 C CA . LYS A 1 100 ? -3.917 6.486 -16.558 1.00 96.94 100 LYS A CA 1
ATOM 778 C C . LYS A 1 100 ? -2.510 6.174 -16.046 1.00 96.94 100 LYS A C 1
ATOM 780 O O . LYS A 1 100 ? -1.607 6.031 -16.861 1.00 96.94 100 LYS A O 1
ATOM 785 N N . ILE A 1 101 ? -2.340 6.045 -14.726 1.00 90.75 101 ILE A N 1
ATOM 786 C CA . ILE A 1 101 ? -1.065 5.660 -14.096 1.00 90.75 101 ILE A CA 1
ATOM 787 C C . ILE A 1 101 ? -0.582 4.331 -14.678 1.00 90.75 101 ILE A C 1
ATOM 789 O O . ILE A 1 101 ? 0.522 4.277 -15.208 1.00 90.75 101 ILE A O 1
ATOM 793 N N . GLN A 1 102 ? -1.447 3.311 -14.697 1.00 92.69 102 GLN A N 1
ATOM 794 C CA . GLN A 1 102 ? -1.114 2.003 -15.260 1.00 92.69 102 GLN A CA 1
ATOM 795 C C . GLN A 1 102 ? -0.669 2.104 -16.723 1.00 92.69 102 GLN A C 1
ATOM 797 O O . GLN A 1 102 ? 0.330 1.510 -17.109 1.00 92.69 102 GLN A O 1
ATOM 802 N N . ALA A 1 103 ? -1.362 2.900 -17.540 1.00 95.62 103 ALA A N 1
ATOM 803 C CA . ALA A 1 103 ? -0.997 3.074 -18.943 1.00 95.62 103 ALA A CA 1
ATOM 804 C C . ALA A 1 103 ? 0.370 3.760 -19.141 1.00 95.62 103 ALA A C 1
ATOM 806 O O . ALA A 1 103 ? 1.011 3.565 -20.176 1.00 95.62 103 ALA A O 1
ATOM 807 N N . VAL A 1 104 ? 0.811 4.595 -18.197 1.00 92.12 104 VAL A N 1
ATOM 808 C CA . VAL A 1 104 ? 2.153 5.197 -18.211 1.00 92.12 104 VAL A CA 1
ATOM 809 C C . VAL A 1 104 ? 3.195 4.196 -17.712 1.00 92.12 104 VAL A C 1
ATOM 811 O O . VAL A 1 104 ? 4.241 4.058 -18.348 1.00 92.12 104 VAL A O 1
ATOM 814 N N . ASP A 1 105 ? 2.893 3.459 -16.643 1.00 90.00 105 ASP A N 1
ATOM 815 C CA . ASP A 1 105 ? 3.749 2.392 -16.114 1.00 90.00 105 ASP A CA 1
ATOM 816 C C . ASP A 1 105 ? 4.022 1.310 -17.169 1.00 90.00 105 ASP A C 1
ATOM 818 O O . ASP A 1 105 ? 5.172 0.908 -17.351 1.00 90.00 105 ASP A O 1
ATOM 822 N N . ASP A 1 106 ? 3.009 0.911 -17.942 1.00 92.25 106 ASP A N 1
ATOM 823 C CA . ASP A 1 106 ? 3.156 -0.056 -19.036 1.00 92.25 106 ASP A CA 1
ATOM 824 C C . ASP A 1 106 ? 4.159 0.436 -20.095 1.00 92.25 106 ASP A C 1
ATOM 826 O O . ASP A 1 106 ? 5.025 -0.320 -20.540 1.00 92.25 106 ASP A O 1
ATOM 830 N N . LYS A 1 107 ? 4.123 1.726 -20.458 1.00 94.31 107 LYS A N 1
ATOM 831 C CA . LYS A 1 107 ? 5.088 2.316 -21.407 1.00 94.31 107 LYS A CA 1
ATOM 832 C C . LYS A 1 107 ? 6.497 2.376 -20.830 1.00 94.31 107 LYS A C 1
ATOM 834 O O . LYS A 1 107 ? 7.467 2.136 -21.549 1.00 94.31 10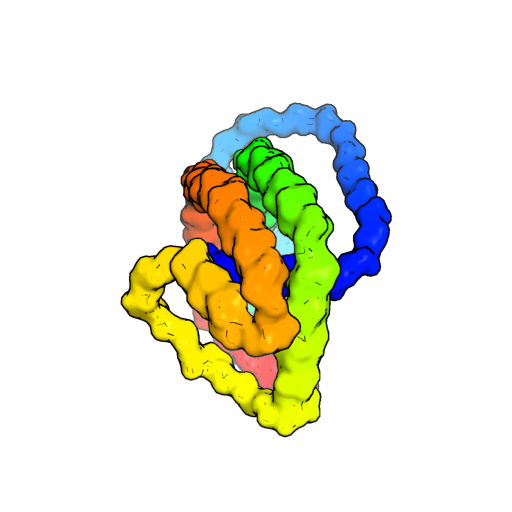7 LYS A O 1
ATOM 839 N N . ILE A 1 108 ? 6.625 2.720 -19.548 1.00 88.88 108 ILE A N 1
ATOM 840 C CA . ILE A 1 108 ? 7.916 2.715 -18.850 1.00 88.88 108 ILE A CA 1
ATOM 841 C C . ILE A 1 108 ? 8.499 1.304 -18.880 1.00 88.88 108 ILE A C 1
ATOM 843 O O . ILE A 1 108 ? 9.663 1.138 -19.249 1.00 88.88 108 ILE A O 1
ATOM 847 N N . TYR A 1 109 ? 7.685 0.297 -18.561 1.00 87.75 109 TYR A N 1
ATOM 848 C CA . TYR A 1 109 ? 8.078 -1.104 -18.603 1.00 87.75 109 TYR A CA 1
ATOM 849 C C . TYR A 1 109 ? 8.529 -1.527 -20.004 1.00 87.75 109 TYR A C 1
ATOM 851 O O . TYR A 1 109 ? 9.608 -2.099 -20.148 1.00 87.75 109 TYR A O 1
ATOM 859 N N . GLU A 1 110 ? 7.761 -1.203 -21.049 1.00 91.00 110 GLU A N 1
ATOM 860 C CA . GLU A 1 110 ? 8.130 -1.494 -22.440 1.00 91.00 110 GLU A CA 1
ATOM 861 C C . GLU A 1 110 ? 9.495 -0.896 -22.812 1.00 91.00 110 GLU A C 1
ATOM 863 O O . GLU A 1 110 ? 10.354 -1.607 -23.338 1.00 91.00 110 GLU A O 1
ATOM 868 N N . ILE A 1 111 ? 9.725 0.380 -22.481 1.00 89.69 111 ILE A N 1
ATOM 869 C CA . ILE A 1 111 ? 10.988 1.083 -22.755 1.00 89.69 111 ILE A CA 1
ATOM 870 C C . ILE A 1 111 ? 12.153 0.453 -21.982 1.00 89.69 111 ILE A C 1
ATOM 872 O O . ILE A 1 111 ? 13.225 0.236 -22.544 1.00 89.69 111 ILE A O 1
ATOM 876 N N . GLN A 1 112 ? 11.968 0.147 -20.697 1.00 86.31 112 GLN A N 1
ATOM 877 C CA . GLN A 1 112 ? 13.002 -0.490 -19.877 1.00 86.31 112 GLN A CA 1
ATOM 878 C C . GLN A 1 112 ? 13.326 -1.907 -20.361 1.00 86.31 112 GLN A C 1
ATOM 880 O O . GLN A 1 112 ? 14.482 -2.338 -20.312 1.00 86.31 112 GLN A O 1
ATOM 885 N N . ASN A 1 113 ? 12.323 -2.629 -20.861 1.00 86.38 113 ASN A N 1
ATOM 886 C CA . ASN A 1 113 ? 12.480 -3.999 -21.320 1.00 86.38 113 ASN A CA 1
ATOM 887 C C . ASN A 1 113 ? 13.382 -4.114 -22.564 1.00 86.38 113 ASN A C 1
ATOM 889 O O . ASN A 1 113 ? 14.023 -5.154 -22.740 1.00 86.38 113 ASN A O 1
ATOM 893 N N . GLU A 1 114 ? 13.506 -3.052 -23.376 1.00 87.62 114 GLU A N 1
ATOM 894 C CA . GLU A 1 114 ? 14.433 -2.988 -24.524 1.00 87.62 114 GLU A CA 1
ATOM 895 C C . GLU A 1 114 ? 15.884 -3.303 -24.113 1.00 87.62 114 GLU A C 1
ATOM 897 O O . GLU 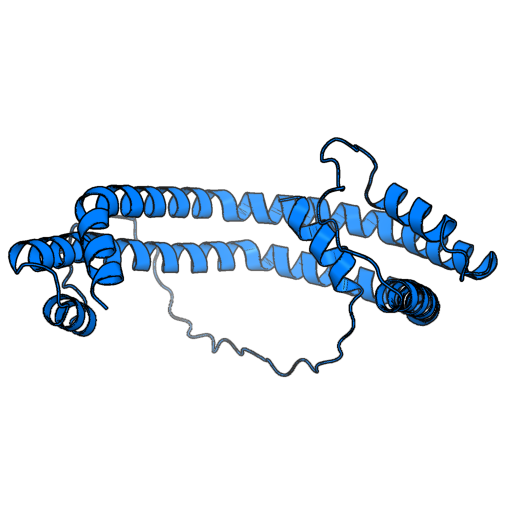A 1 114 ? 16.598 -4.017 -24.824 1.00 87.62 114 GLU A O 1
ATOM 902 N N . ASP A 1 115 ? 16.299 -2.824 -22.935 1.00 89.38 115 ASP A N 1
ATOM 903 C CA . ASP A 1 115 ? 17.660 -2.957 -22.405 1.00 89.38 115 ASP A CA 1
ATOM 904 C C . ASP A 1 115 ? 17.741 -3.856 -21.152 1.00 89.38 115 ASP A C 1
ATOM 906 O O . ASP A 1 115 ? 18.766 -3.884 -20.460 1.00 89.38 115 ASP A O 1
ATOM 910 N N . SER A 1 116 ? 16.697 -4.649 -20.878 1.00 86.44 116 SER A N 1
ATOM 911 C CA . SER A 1 116 ? 16.568 -5.505 -19.681 1.00 86.44 116 SER A CA 1
ATOM 912 C C . SER A 1 116 ? 17.785 -6.397 -19.424 1.00 86.44 116 SER A C 1
ATOM 914 O O . SER A 1 116 ? 18.256 -6.502 -18.298 1.00 86.44 116 SER A O 1
ATOM 916 N N . LYS A 1 117 ? 18.386 -6.970 -20.473 1.00 89.69 117 LYS A N 1
ATOM 917 C CA . LYS A 1 117 ? 19.589 -7.818 -20.353 1.00 89.69 117 LYS A CA 1
ATOM 918 C C . LYS A 1 117 ? 20.805 -7.077 -19.787 1.00 89.69 117 LYS A C 1
ATOM 920 O O . LYS A 1 117 ? 21.650 -7.697 -19.139 1.00 89.69 117 LYS A O 1
ATOM 925 N N . ILE A 1 118 ? 20.927 -5.777 -20.062 1.00 88.69 118 ILE A N 1
ATOM 926 C CA . ILE A 1 118 ? 22.014 -4.938 -19.539 1.00 88.69 118 ILE A CA 1
ATOM 927 C C . ILE A 1 118 ? 21.749 -4.636 -18.059 1.00 88.69 118 ILE A C 1
ATOM 929 O O . ILE A 1 118 ? 22.667 -4.733 -17.243 1.00 88.69 118 ILE A O 1
ATOM 933 N N . MET A 1 119 ? 20.492 -4.360 -17.700 1.00 81.44 119 MET A N 1
ATOM 934 C CA . MET A 1 119 ? 20.084 -4.190 -16.302 1.00 81.44 119 MET A CA 1
ATOM 935 C C . MET A 1 119 ? 20.254 -5.477 -15.488 1.00 81.44 119 MET A C 1
ATOM 937 O O . MET A 1 119 ? 20.852 -5.441 -14.418 1.00 81.44 119 MET A O 1
ATOM 941 N N . ASP A 1 120 ? 19.876 -6.639 -16.022 1.00 85.31 120 ASP A N 1
ATOM 942 C CA . ASP A 1 120 ? 20.083 -7.941 -15.371 1.00 85.31 120 ASP A CA 1
ATOM 943 C C . ASP A 1 120 ? 21.556 -8.208 -15.048 1.00 85.31 120 ASP A C 1
ATOM 945 O O . ASP A 1 120 ? 21.892 -8.802 -14.020 1.00 85.31 120 ASP A O 1
ATOM 949 N N . LYS A 1 121 ? 22.463 -7.774 -15.929 1.00 85.81 121 LYS A N 1
ATOM 950 C CA . LYS A 1 121 ? 23.909 -7.858 -15.702 1.00 85.81 121 LYS A CA 1
ATOM 951 C C . LYS A 1 121 ? 24.342 -6.964 -14.536 1.00 85.81 121 LYS A C 1
ATOM 953 O O . LYS A 1 121 ? 25.128 -7.417 -13.703 1.00 85.81 121 LYS A O 1
ATOM 958 N N . ALA A 1 122 ? 23.824 -5.737 -14.452 1.00 81.50 122 ALA A N 1
ATOM 959 C CA . ALA A 1 122 ? 24.057 -4.845 -13.315 1.00 81.50 122 ALA A CA 1
ATOM 960 C C . ALA A 1 122 ? 23.49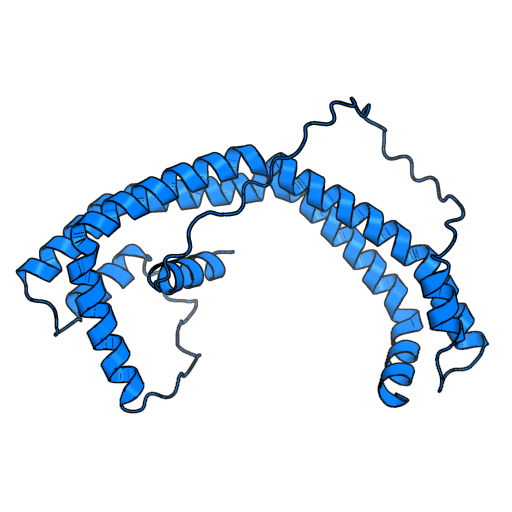9 -5.432 -12.005 1.00 81.50 122 ALA A C 1
ATOM 962 O O . ALA A 1 122 ? 24.205 -5.461 -10.998 1.00 81.50 122 ALA A O 1
ATOM 963 N N . HIS A 1 123 ? 22.291 -6.000 -12.033 1.00 78.88 123 HIS A N 1
ATOM 964 C CA . HIS A 1 123 ? 21.658 -6.627 -10.870 1.00 78.88 123 HIS A CA 1
ATOM 965 C C . HIS A 1 123 ? 22.453 -7.821 -10.345 1.00 78.88 123 HIS A C 1
ATOM 967 O O . HIS A 1 123 ? 22.725 -7.909 -9.151 1.00 78.88 123 HIS A O 1
ATOM 973 N N . LYS A 1 124 ? 22.883 -8.728 -11.230 1.00 82.38 124 LYS A N 1
ATOM 974 C CA . LYS A 1 124 ? 23.717 -9.878 -10.841 1.00 82.38 124 LYS A CA 1
ATOM 975 C C . LYS A 1 124 ? 25.030 -9.438 -10.199 1.00 82.38 124 LYS A C 1
ATOM 977 O O . LYS A 1 124 ? 25.496 -10.081 -9.261 1.00 82.38 124 LYS A O 1
ATOM 982 N N . TYR A 1 125 ? 25.615 -8.348 -10.689 1.00 79.50 125 TYR A N 1
ATOM 983 C CA . TYR A 1 125 ? 26.821 -7.773 -10.108 1.00 79.50 125 TYR A CA 1
ATOM 984 C C . TYR A 1 125 ? 26.579 -7.232 -8.696 1.00 79.50 125 TYR A C 1
ATOM 986 O O . TYR A 1 125 ? 27.318 -7.600 -7.785 1.00 79.50 125 TYR A O 1
ATOM 994 N N . GLU A 1 126 ? 25.533 -6.437 -8.473 1.00 76.62 126 GLU A N 1
ATOM 995 C CA . GLU A 1 126 ? 25.213 -5.942 -7.125 1.00 76.62 126 GLU A CA 1
ATOM 996 C C . GLU A 1 126 ? 24.830 -7.073 -6.160 1.00 76.62 126 GLU A C 1
ATOM 998 O O . GLU A 1 126 ? 25.351 -7.136 -5.047 1.00 76.62 126 GLU A O 1
ATOM 1003 N N . ALA A 1 127 ? 24.024 -8.042 -6.602 1.00 75.44 127 ALA A N 1
ATOM 1004 C CA . ALA A 1 127 ? 23.689 -9.221 -5.803 1.00 75.44 127 ALA A CA 1
ATOM 1005 C C . ALA A 1 127 ? 24.943 -10.008 -5.380 1.00 75.44 127 ALA A C 1
ATOM 1007 O O . ALA A 1 127 ? 25.033 -10.485 -4.250 1.00 75.44 127 ALA A O 1
ATOM 1008 N N . SER A 1 128 ? 25.952 -10.093 -6.254 1.00 73.81 128 SER A N 1
ATOM 1009 C CA . SER A 1 128 ? 27.223 -10.744 -5.916 1.00 73.81 128 SER A CA 1
ATOM 1010 C C . SER A 1 128 ? 28.032 -10.000 -4.843 1.00 73.81 128 SER A C 1
ATOM 1012 O O . SER A 1 128 ? 28.807 -10.635 -4.129 1.00 73.81 128 SER A O 1
ATOM 1014 N N . LYS A 1 129 ? 27.845 -8.681 -4.681 1.00 70.44 129 LYS A N 1
ATOM 1015 C CA . LYS A 1 129 ? 28.450 -7.921 -3.574 1.00 70.44 129 LYS A CA 1
ATOM 1016 C C . LYS A 1 129 ? 27.754 -8.201 -2.246 1.00 70.44 129 LYS A C 1
ATOM 1018 O O . LYS A 1 129 ? 28.436 -8.346 -1.239 1.00 70.44 129 LYS A O 1
ATOM 1023 N N . LEU A 1 130 ? 26.425 -8.327 -2.256 1.00 65.81 130 LEU A N 1
ATOM 1024 C CA . LEU A 1 130 ? 25.626 -8.612 -1.057 1.00 65.81 130 LEU A CA 1
ATOM 1025 C C . LEU A 1 130 ? 25.940 -9.995 -0.462 1.00 65.81 130 LEU A C 1
ATOM 1027 O O . LEU A 1 130 ? 26.016 -10.142 0.754 1.00 65.81 130 LEU A O 1
ATOM 1031 N N . ILE A 1 131 ? 26.199 -10.997 -1.309 1.00 58.53 131 ILE A N 1
ATOM 1032 C CA . ILE A 1 131 ? 26.566 -12.360 -0.877 1.00 58.53 131 ILE A CA 1
ATOM 1033 C C . ILE A 1 131 ? 27.929 -12.394 -0.153 1.00 58.53 131 ILE A C 1
ATOM 1035 O O . ILE A 1 131 ? 28.156 -13.263 0.686 1.00 58.53 131 ILE A O 1
ATOM 1039 N N . ASN A 1 132 ? 28.821 -11.436 -0.422 1.00 54.06 132 ASN A N 1
ATOM 1040 C CA . ASN A 1 132 ? 30.180 -11.395 0.131 1.00 54.06 132 ASN A CA 1
ATOM 1041 C C . ASN A 1 132 ? 30.309 -10.563 1.425 1.00 54.06 132 ASN A C 1
ATOM 1043 O O . ASN A 1 132 ? 31.420 -10.200 1.809 1.00 54.06 132 ASN A O 1
ATOM 1047 N N . GLY A 1 133 ? 29.191 -10.310 2.114 1.00 51.97 133 GLY A N 1
ATOM 1048 C CA . GLY A 1 133 ? 29.139 -9.592 3.386 1.00 51.97 133 GLY A CA 1
ATOM 1049 C C . GLY A 1 133 ? 28.939 -8.091 3.198 1.00 51.97 133 GLY A C 1
ATOM 1050 O O . GLY A 1 133 ? 29.904 -7.336 3.100 1.00 51.97 133 GLY A O 1
ATOM 1051 N N . PHE A 1 134 ? 27.677 -7.659 3.198 1.00 44.47 134 PHE A N 1
ATOM 1052 C CA . PHE A 1 134 ? 27.315 -6.264 3.429 1.00 44.47 134 PHE A CA 1
ATOM 1053 C C . PHE A 1 134 ? 26.154 -6.190 4.423 1.00 44.47 134 PHE A C 1
ATOM 1055 O O . PHE A 1 134 ? 25.100 -6.787 4.210 1.00 44.47 134 PHE A O 1
ATOM 1062 N N . ASP A 1 135 ? 26.413 -5.480 5.518 1.00 43.25 135 ASP A N 1
ATOM 1063 C CA . ASP A 1 135 ? 25.460 -5.065 6.540 1.00 43.25 135 ASP A CA 1
ATOM 1064 C C . ASP A 1 135 ? 24.573 -3.966 5.942 1.00 43.25 135 ASP A C 1
ATOM 1066 O O . ASP A 1 135 ? 25.076 -2.967 5.418 1.00 43.25 135 ASP A O 1
ATOM 1070 N N . ILE A 1 136 ? 23.259 -4.167 5.949 1.00 41.69 136 ILE A N 1
ATOM 1071 C CA . ILE A 1 136 ? 22.302 -3.176 5.451 1.00 41.69 136 ILE A CA 1
ATOM 1072 C C . ILE A 1 136 ? 22.171 -2.100 6.529 1.00 41.69 136 ILE A C 1
ATOM 1074 O O . ILE A 1 136 ? 21.269 -2.144 7.358 1.00 41.69 136 ILE A O 1
ATOM 1078 N N . ASN A 1 137 ? 23.065 -1.112 6.521 1.00 39.62 137 ASN A N 1
ATOM 1079 C CA . ASN A 1 137 ? 22.742 0.154 7.164 1.00 39.62 137 ASN A CA 1
ATOM 1080 C C . ASN A 1 137 ? 21.596 0.782 6.361 1.00 39.62 137 ASN A C 1
ATOM 1082 O O . ASN A 1 137 ? 21.805 1.366 5.299 1.00 39.62 137 ASN A O 1
ATOM 1086 N N . GLU A 1 138 ? 20.379 0.636 6.885 1.00 44.47 138 GLU A N 1
ATOM 1087 C CA . GLU A 1 138 ? 19.125 1.249 6.418 1.00 44.47 138 GLU A CA 1
ATOM 1088 C C . GLU A 1 138 ? 19.173 2.797 6.451 1.00 44.47 138 GLU A C 1
ATOM 1090 O O . GLU A 1 138 ? 18.269 3.486 5.981 1.00 44.47 138 GLU A O 1
ATOM 1095 N N . GLU A 1 139 ? 20.268 3.355 6.966 1.00 43.16 139 GLU A N 1
ATOM 1096 C CA . GLU A 1 139 ? 20.470 4.757 7.286 1.00 43.16 139 GLU A CA 1
ATOM 1097 C C . GLU A 1 139 ? 21.535 5.389 6.367 1.00 43.16 139 GLU A C 1
ATOM 1099 O O . GLU A 1 139 ? 22.697 5.521 6.741 1.00 43.16 139 GLU A O 1
ATOM 1104 N N . SER A 1 140 ? 21.171 5.770 5.134 1.00 42.50 140 SER A N 1
ATOM 1105 C CA . SER A 1 140 ? 21.936 6.797 4.386 1.00 42.50 140 SER A CA 1
ATOM 1106 C C . SER A 1 140 ? 21.209 7.482 3.218 1.00 42.50 140 SER A C 1
ATOM 1108 O O . SER A 1 140 ? 21.852 8.117 2.383 1.00 42.50 140 SER A O 1
ATOM 1110 N N . LEU A 1 141 ? 19.875 7.442 3.153 1.00 43.62 141 LEU A N 1
ATOM 1111 C CA . LEU A 1 141 ? 19.140 8.370 2.287 1.00 43.62 141 LEU A CA 1
ATOM 1112 C C . LEU A 1 141 ? 18.849 9.642 3.086 1.00 43.62 141 LEU A C 1
ATOM 1114 O O . LEU A 1 141 ? 17.803 9.762 3.718 1.00 43.62 141 LEU A O 1
ATOM 1118 N N . ASP A 1 142 ? 19.822 10.552 3.101 1.00 41.84 142 ASP A N 1
ATOM 1119 C CA . ASP A 1 142 ? 19.653 11.908 3.624 1.00 41.84 142 ASP A CA 1
ATOM 1120 C C . ASP A 1 142 ? 18.493 12.595 2.876 1.00 41.84 142 ASP A C 1
ATOM 1122 O O . ASP A 1 142 ? 18.570 12.829 1.668 1.00 41.84 142 ASP A O 1
ATOM 1126 N N . ASP A 1 143 ? 17.411 12.903 3.603 1.00 47.00 143 ASP A N 1
ATOM 1127 C CA . ASP A 1 143 ? 16.197 13.581 3.112 1.00 47.00 143 ASP A CA 1
ATOM 1128 C C . ASP A 1 143 ? 16.491 14.982 2.522 1.00 47.00 143 ASP A C 1
ATOM 1130 O O . ASP A 1 143 ? 15.604 15.596 1.926 1.00 47.00 143 ASP A O 1
ATOM 1134 N N . ASN A 1 144 ? 17.719 15.494 2.672 1.00 47.47 144 ASN A N 1
ATOM 1135 C CA . ASN A 1 144 ? 18.138 16.815 2.203 1.00 47.47 144 ASN A CA 1
ATOM 1136 C C . ASN A 1 144 ? 18.814 16.826 0.824 1.00 47.47 144 ASN A C 1
ATOM 1138 O O . ASN A 1 144 ? 19.151 17.907 0.337 1.00 47.47 144 ASN A O 1
ATOM 1142 N N . ASN A 1 145 ? 19.043 15.674 0.180 1.00 48.44 145 ASN A N 1
ATOM 1143 C CA . ASN A 1 145 ? 19.615 15.684 -1.165 1.00 48.44 145 ASN A CA 1
ATOM 1144 C C . ASN A 1 145 ? 18.512 16.001 -2.193 1.00 48.44 145 ASN A C 1
ATOM 1146 O O . ASN A 1 145 ? 17.729 15.136 -2.574 1.00 48.44 145 ASN A O 1
ATOM 1150 N N . GLU A 1 146 ? 18.453 17.258 -2.644 1.00 51.69 146 GLU A N 1
ATOM 1151 C CA . GLU A 1 146 ? 17.577 17.748 -3.728 1.00 51.69 146 GLU A CA 1
ATOM 1152 C C . GLU A 1 146 ? 17.878 17.118 -5.106 1.00 51.69 146 GLU A C 1
ATOM 1154 O O . GLU A 1 146 ? 17.268 17.493 -6.109 1.00 51.69 146 GLU A O 1
ATOM 1159 N N . GLU A 1 147 ? 18.823 16.179 -5.186 1.00 57.22 147 GLU A N 1
ATOM 1160 C CA . GLU A 1 147 ? 19.183 15.492 -6.420 1.00 57.22 147 GLU A CA 1
ATOM 1161 C C . GLU A 1 147 ? 17.968 14.761 -7.010 1.00 57.22 147 GLU A C 1
ATOM 1163 O O . GLU A 1 147 ? 17.301 13.952 -6.358 1.00 57.22 147 GLU A O 1
ATOM 1168 N N . SER A 1 148 ? 17.656 15.067 -8.271 1.00 64.38 148 SER A N 1
ATOM 1169 C CA . SER A 1 148 ? 16.516 14.458 -8.942 1.00 64.38 148 SER A CA 1
ATOM 1170 C C . SER A 1 148 ? 16.722 12.944 -9.080 1.00 64.38 148 SER A C 1
ATOM 1172 O O . SER A 1 148 ? 17.845 12.462 -9.240 1.00 64.38 148 SER A O 1
ATOM 1174 N N . ILE A 1 149 ? 15.628 12.170 -9.076 1.00 64.12 149 ILE A N 1
ATOM 1175 C CA . ILE A 1 149 ? 15.669 10.709 -9.300 1.00 64.12 149 ILE A CA 1
ATOM 1176 C C . ILE A 1 149 ? 16.449 10.373 -10.584 1.00 64.12 149 ILE A C 1
ATOM 1178 O O . ILE A 1 149 ? 17.172 9.378 -10.643 1.00 64.12 149 ILE A O 1
ATOM 1182 N N . TYR A 1 150 ? 16.335 11.235 -11.595 1.00 67.81 150 TYR A N 1
ATOM 1183 C CA . TYR A 1 150 ? 17.069 11.120 -12.846 1.00 67.81 150 TYR A CA 1
ATOM 1184 C C . TYR A 1 150 ? 18.590 11.229 -12.645 1.00 67.81 150 TYR A C 1
ATOM 1186 O O . TYR A 1 150 ? 19.328 10.363 -13.117 1.00 67.81 150 TYR A O 1
ATOM 1194 N N . ASP A 1 151 ? 19.063 12.239 -11.913 1.00 71.75 151 ASP A N 1
ATOM 1195 C CA . ASP A 1 151 ? 20.496 12.462 -11.677 1.00 71.75 151 ASP A CA 1
ATOM 1196 C C . ASP A 1 151 ? 21.121 11.322 -10.860 1.00 71.75 151 ASP A C 1
ATOM 1198 O O . ASP A 1 151 ? 22.176 10.795 -11.232 1.00 71.75 151 ASP A O 1
ATOM 1202 N N . SER A 1 152 ? 20.407 10.845 -9.835 1.00 73.81 152 SER A N 1
ATOM 1203 C CA . SER A 1 152 ? 20.814 9.683 -9.038 1.00 73.81 152 SER A CA 1
ATOM 1204 C C . SER A 1 152 ? 20.980 8.424 -9.903 1.00 73.81 152 SER A C 1
ATOM 1206 O O . SER A 1 152 ? 22.014 7.749 -9.850 1.00 73.81 152 SER A O 1
ATOM 1208 N N . MET A 1 153 ? 20.013 8.141 -10.783 1.00 76.75 153 MET A N 1
ATOM 1209 C CA . MET A 1 153 ? 20.058 6.981 -11.680 1.00 76.75 153 MET A CA 1
ATOM 1210 C C . MET A 1 153 ? 21.189 7.092 -12.714 1.00 76.75 153 MET A C 1
ATOM 1212 O O . MET A 1 153 ? 21.888 6.117 -13.000 1.00 76.75 153 MET A O 1
ATOM 1216 N N . VAL A 1 154 ? 21.417 8.291 -13.257 1.00 81.38 154 VAL A N 1
ATOM 1217 C CA . VAL A 1 154 ? 22.532 8.573 -14.173 1.00 81.38 154 VAL A CA 1
ATOM 1218 C C . VAL A 1 154 ? 23.877 8.329 -13.488 1.00 81.38 154 VAL A C 1
ATOM 1220 O O . VAL A 1 154 ? 24.769 7.706 -14.077 1.00 81.38 154 VAL A O 1
ATOM 1223 N N . ASN A 1 155 ? 24.034 8.793 -12.249 1.00 82.75 155 ASN A N 1
ATOM 1224 C CA . ASN A 1 155 ? 25.251 8.607 -11.462 1.00 82.75 155 ASN A CA 1
ATOM 1225 C C . ASN A 1 155 ? 25.485 7.132 -11.115 1.00 82.75 155 ASN A C 1
ATOM 1227 O O . ASN A 1 155 ? 26.609 6.640 -11.256 1.00 82.75 155 ASN A O 1
ATOM 1231 N N . TYR A 1 156 ? 24.426 6.397 -10.774 1.00 83.81 156 TYR A N 1
ATOM 1232 C CA . TYR A 1 156 ? 24.479 4.950 -10.577 1.00 83.81 156 TYR A CA 1
ATOM 1233 C C . TYR A 1 156 ? 24.948 4.207 -11.840 1.00 83.81 156 TYR A C 1
ATOM 1235 O O . TYR A 1 156 ? 25.928 3.465 -11.791 1.00 83.81 156 TYR A O 1
ATOM 1243 N N . ILE A 1 157 ? 24.346 4.467 -13.006 1.00 87.25 157 ILE A N 1
ATOM 1244 C CA . ILE A 1 157 ? 24.745 3.814 -14.269 1.00 87.25 157 ILE A CA 1
ATOM 1245 C C . ILE A 1 157 ? 26.223 4.081 -14.595 1.00 87.25 157 ILE A C 1
ATOM 1247 O O . ILE A 1 157 ? 26.958 3.178 -15.012 1.00 87.25 157 ILE A O 1
ATOM 1251 N N . LYS A 1 158 ? 26.688 5.318 -14.385 1.00 88.88 158 LYS A N 1
ATOM 1252 C CA . LYS A 1 158 ? 28.090 5.694 -14.615 1.00 88.88 158 LYS A CA 1
ATOM 1253 C C . LYS A 1 158 ? 29.047 4.974 -13.668 1.00 88.88 158 LYS A C 1
ATOM 1255 O O . LYS A 1 158 ? 30.136 4.593 -14.111 1.00 88.88 158 LYS A O 1
ATOM 1260 N N . SER A 1 159 ? 28.653 4.765 -12.413 1.00 87.94 159 SER A N 1
ATOM 1261 C CA . SER A 1 159 ? 29.505 4.151 -11.391 1.00 87.94 159 SER A CA 1
ATOM 1262 C C . SER A 1 159 ? 29.683 2.642 -11.574 1.00 87.94 159 SER A C 1
ATOM 1264 O O . SER A 1 159 ? 30.724 2.119 -11.182 1.00 87.94 159 SER A O 1
ATOM 1266 N N . LEU A 1 160 ? 28.745 1.945 -12.231 1.00 85.12 160 LEU A N 1
ATOM 1267 C CA . LEU A 1 160 ? 28.786 0.488 -12.403 1.00 85.12 160 LEU A CA 1
ATOM 1268 C C . LEU A 1 160 ? 30.016 0.024 -13.211 1.00 85.12 160 LEU A C 1
ATOM 1270 O O . LEU A 1 160 ? 30.069 0.229 -14.428 1.00 85.12 160 LEU A O 1
ATOM 1274 N N . PRO A 1 161 ? 31.008 -0.652 -12.599 1.00 90.50 161 PRO A N 1
ATOM 1275 C CA . PRO A 1 161 ? 32.218 -1.080 -13.305 1.00 90.50 161 PRO A CA 1
ATOM 1276 C C . PRO A 1 161 ? 31.991 -2.331 -14.167 1.00 90.50 161 PRO A C 1
ATOM 1278 O O . PRO A 1 161 ? 32.792 -2.623 -15.049 1.00 90.50 161 PRO A O 1
ATOM 1281 N N . VAL A 1 162 ? 30.897 -3.066 -13.933 1.00 91.94 162 VAL A N 1
ATOM 1282 C CA . VAL A 1 162 ? 30.536 -4.271 -14.698 1.00 91.94 162 VAL A CA 1
ATOM 1283 C C . VAL A 1 162 ? 30.055 -3.950 -16.119 1.00 91.94 162 VAL A C 1
ATOM 1285 O O . VAL A 1 162 ? 30.087 -4.809 -17.005 1.00 91.94 162 VAL A O 1
ATOM 1288 N N . LEU A 1 163 ? 29.596 -2.718 -16.347 1.00 93.06 163 LEU A N 1
ATOM 1289 C CA . LEU A 1 163 ? 29.061 -2.277 -17.627 1.00 93.06 163 LEU A CA 1
ATOM 1290 C C . LEU A 1 163 ? 30.167 -1.689 -18.504 1.00 93.06 163 LEU A C 1
ATOM 1292 O O . LEU A 1 163 ? 30.972 -0.865 -18.067 1.00 93.06 163 LEU A O 1
ATOM 1296 N N . THR A 1 164 ? 30.168 -2.077 -19.774 1.00 96.88 164 THR A N 1
ATOM 1297 C CA . THR A 1 164 ? 30.989 -1.445 -20.812 1.00 96.88 164 THR A CA 1
ATOM 1298 C C . THR A 1 164 ? 30.506 -0.021 -21.093 1.00 96.88 164 THR A C 1
ATOM 1300 O O . THR A 1 164 ? 29.364 0.326 -20.795 1.00 96.88 164 THR A O 1
ATOM 1303 N N . ALA A 1 165 ? 31.346 0.807 -21.722 1.00 96.81 165 ALA A N 1
ATOM 1304 C CA . ALA A 1 165 ? 30.954 2.163 -22.120 1.00 96.81 165 ALA A CA 1
ATOM 1305 C C . ALA A 1 165 ? 29.682 2.168 -22.993 1.00 96.81 165 ALA A C 1
ATOM 1307 O O . ALA A 1 165 ? 28.742 2.895 -22.700 1.00 96.81 165 ALA A O 1
ATOM 1308 N N . SER A 1 166 ? 29.600 1.272 -23.985 1.00 96.62 166 SER A N 1
ATOM 1309 C CA . SER A 1 166 ? 28.422 1.172 -24.858 1.00 96.62 166 SER A CA 1
ATOM 1310 C C . SER A 1 166 ? 27.156 0.718 -24.120 1.00 96.62 166 SER A C 1
ATOM 1312 O O . SER A 1 166 ? 26.067 1.183 -24.446 1.00 96.62 166 SER A O 1
ATOM 1314 N N . GLU A 1 167 ? 27.273 -0.174 -23.134 1.00 95.31 167 GLU A N 1
ATOM 1315 C CA . GLU A 1 167 ? 26.139 -0.579 -22.292 1.00 95.31 167 GLU A CA 1
ATOM 1316 C C . GLU A 1 167 ? 25.648 0.581 -21.415 1.00 95.31 167 GLU A C 1
ATOM 1318 O O . GLU A 1 167 ? 24.442 0.787 -21.301 1.00 95.31 167 GLU A O 1
ATOM 1323 N N . LYS A 1 168 ? 26.567 1.375 -20.848 1.00 94.31 168 LYS A N 1
ATOM 1324 C CA . LYS A 1 168 ? 26.220 2.587 -20.090 1.00 94.31 168 LYS A CA 1
ATOM 1325 C C . LYS A 1 168 ? 25.505 3.607 -20.967 1.00 94.31 168 LYS A C 1
ATOM 1327 O O . LYS A 1 168 ? 24.465 4.114 -20.563 1.00 94.31 168 LYS A O 1
ATOM 1332 N N . ASP A 1 169 ? 26.014 3.865 -22.170 1.00 96.12 169 ASP A N 1
ATOM 1333 C CA . ASP A 1 169 ? 25.404 4.817 -23.103 1.00 96.12 169 ASP A CA 1
ATOM 1334 C C . ASP A 1 169 ? 23.965 4.423 -23.467 1.00 96.12 169 ASP A C 1
ATOM 1336 O O . ASP A 1 169 ? 23.088 5.286 -23.522 1.00 96.12 169 ASP A O 1
ATOM 1340 N N . LYS A 1 170 ? 23.696 3.122 -23.653 1.00 95.12 170 LYS A N 1
ATOM 1341 C CA . LYS A 1 170 ? 22.336 2.609 -23.887 1.00 95.12 170 LYS A CA 1
ATOM 1342 C C . LYS A 1 170 ? 21.415 2.863 -22.701 1.00 95.12 170 LYS A C 1
ATOM 1344 O O . LYS A 1 170 ? 20.370 3.481 -22.875 1.00 95.12 170 LYS A O 1
ATOM 1349 N N . LEU A 1 171 ? 21.832 2.477 -21.493 1.00 91.75 171 LEU A N 1
ATOM 1350 C CA . LEU A 1 171 ? 21.022 2.699 -20.294 1.00 91.75 171 LEU A CA 1
ATOM 1351 C C . LEU A 1 171 ? 20.765 4.188 -20.038 1.00 91.75 171 LEU A C 1
ATOM 1353 O O . LEU A 1 171 ? 19.646 4.560 -19.697 1.00 91.75 171 LEU A O 1
ATOM 1357 N N . LEU A 1 172 ? 21.760 5.055 -20.248 1.00 92.44 172 LEU A N 1
ATOM 1358 C CA . LEU A 1 172 ? 21.595 6.507 -20.126 1.00 92.44 172 LEU A CA 1
ATOM 1359 C C . LEU A 1 172 ? 20.615 7.063 -21.168 1.00 92.44 172 LEU A C 1
ATOM 1361 O O . LEU A 1 172 ? 19.778 7.904 -20.837 1.00 92.44 172 LEU A O 1
ATOM 1365 N N . ALA A 1 173 ? 20.679 6.588 -22.415 1.00 94.31 173 ALA A N 1
ATOM 1366 C CA . ALA A 1 173 ? 19.710 6.958 -23.443 1.00 94.31 173 ALA A CA 1
ATOM 1367 C C . ALA A 1 173 ? 18.291 6.508 -23.065 1.00 94.31 173 ALA A C 1
ATOM 1369 O O . ALA A 1 173 ? 17.340 7.270 -23.243 1.00 94.31 173 ALA A O 1
ATOM 1370 N N . THR A 1 174 ? 18.154 5.314 -22.493 1.00 92.12 174 THR A N 1
ATOM 1371 C CA . THR A 1 174 ? 16.885 4.787 -21.983 1.00 92.12 174 THR A CA 1
ATOM 1372 C C . THR A 1 174 ? 16.351 5.623 -20.821 1.00 92.12 174 THR A C 1
ATOM 1374 O O . THR A 1 174 ? 15.199 6.043 -20.875 1.00 92.12 174 THR A O 1
ATOM 1377 N N . GLN A 1 175 ? 17.180 6.016 -19.847 1.00 88.38 175 GLN A N 1
ATOM 1378 C CA . GLN A 1 175 ? 16.749 6.940 -18.783 1.00 88.38 175 GLN A CA 1
ATOM 1379 C C . GLN A 1 175 ? 16.269 8.286 -19.334 1.00 88.38 175 GLN A C 1
ATOM 1381 O O . GLN A 1 175 ? 15.246 8.809 -18.897 1.00 88.38 175 GLN A O 1
ATOM 1386 N N . LYS A 1 176 ? 16.951 8.826 -20.349 1.00 91.31 176 LYS A N 1
ATOM 1387 C CA . LYS A 1 176 ? 16.522 10.062 -21.016 1.00 91.31 176 LYS A CA 1
ATOM 1388 C C . LYS A 1 176 ? 15.163 9.916 -21.711 1.00 91.31 176 LYS A C 1
ATOM 1390 O O . LYS A 1 176 ? 14.373 10.855 -21.697 1.00 91.31 176 LYS A O 1
ATOM 1395 N N . LYS A 1 177 ? 14.870 8.757 -22.315 1.00 93.62 177 LYS A N 1
ATOM 1396 C CA . LYS A 1 177 ? 13.542 8.467 -22.893 1.00 93.62 177 LYS A CA 1
ATOM 1397 C C . LYS A 1 177 ? 12.446 8.395 -21.820 1.00 93.62 177 LYS A C 1
ATOM 1399 O O . LYS A 1 177 ? 11.308 8.745 -22.116 1.00 93.62 177 LYS A O 1
ATOM 1404 N N . LEU A 1 178 ? 12.781 7.935 -20.612 1.00 88.50 178 LEU A N 1
ATOM 1405 C CA . LEU A 1 178 ? 11.839 7.733 -19.504 1.00 88.50 178 LEU A CA 1
ATOM 1406 C C . LEU A 1 178 ? 11.495 9.018 -18.738 1.00 88.50 178 LEU A C 1
ATOM 1408 O O . LEU A 1 178 ? 10.416 9.109 -18.161 1.00 88.50 178 LEU A O 1
ATOM 1412 N N . GLU A 1 179 ? 12.372 10.025 -18.768 1.00 87.19 179 GLU A N 1
ATOM 1413 C CA . GLU A 1 179 ? 12.186 11.312 -18.082 1.00 87.19 179 GLU A CA 1
ATOM 1414 C C . GLU A 1 179 ? 10.776 11.934 -18.234 1.00 87.19 179 GLU A C 1
ATOM 1416 O O . GLU A 1 179 ? 10.182 12.287 -17.210 1.00 87.19 179 GLU A O 1
ATOM 1421 N N . PRO A 1 180 ? 10.190 12.076 -19.444 1.00 90.75 180 PRO A N 1
ATOM 1422 C CA . PRO A 1 180 ? 8.842 12.630 -19.584 1.00 90.75 180 PRO A CA 1
ATOM 1423 C C . PRO A 1 180 ? 7.756 11.773 -18.920 1.00 90.75 180 PRO A C 1
ATOM 1425 O O . PRO A 1 180 ? 6.823 12.333 -18.354 1.00 90.75 180 PRO A O 1
ATOM 1428 N N . TYR A 1 181 ? 7.889 10.445 -18.937 1.00 90.31 181 TYR A N 1
ATOM 1429 C CA . TYR A 1 181 ? 6.910 9.536 -18.336 1.00 90.31 181 TYR A CA 1
ATOM 1430 C C . TYR A 1 181 ? 6.954 9.585 -16.807 1.00 90.31 181 TYR A C 1
ATOM 1432 O O . TYR A 1 181 ? 5.910 9.573 -16.164 1.00 90.31 181 TYR A O 1
ATOM 1440 N N . TYR A 1 182 ? 8.138 9.731 -16.206 1.00 85.56 182 TYR A N 1
ATOM 1441 C CA . TYR A 1 182 ? 8.240 9.932 -14.757 1.00 85.56 182 TYR A CA 1
ATOM 1442 C C . TYR A 1 182 ? 7.622 11.261 -14.305 1.00 85.56 182 TYR A C 1
ATOM 1444 O O . TYR A 1 182 ? 6.971 11.305 -13.262 1.00 85.56 182 TYR A O 1
ATOM 1452 N N . LYS A 1 183 ? 7.775 12.332 -15.096 1.00 87.00 183 LYS A N 1
ATOM 1453 C CA . LYS A 1 183 ? 7.084 13.608 -14.839 1.00 87.00 183 LYS A CA 1
ATOM 1454 C C . LYS A 1 183 ? 5.568 13.457 -14.964 1.00 87.00 183 LYS A C 1
ATOM 1456 O O . LYS A 1 183 ? 4.836 13.987 -14.138 1.00 87.00 183 LYS A O 1
ATOM 1461 N N . GLU A 1 184 ? 5.101 12.716 -15.968 1.00 91.94 184 GLU A N 1
ATOM 1462 C CA . GLU A 1 184 ? 3.677 12.408 -16.140 1.00 91.94 184 GLU A CA 1
ATOM 1463 C C . GLU A 1 184 ? 3.118 11.622 -14.942 1.00 91.94 184 GLU A C 1
ATOM 1465 O O . GLU A 1 184 ? 2.089 12.013 -14.394 1.00 91.94 184 GLU A O 1
ATOM 1470 N N . LEU A 1 185 ? 3.823 10.585 -14.470 1.00 88.06 185 LEU A N 1
ATOM 1471 C CA . LEU A 1 185 ? 3.449 9.852 -13.256 1.00 88.06 185 LEU A CA 1
ATOM 1472 C C . LEU A 1 185 ? 3.365 10.764 -12.034 1.00 88.06 185 LEU A C 1
ATOM 1474 O O . LEU A 1 185 ? 2.402 10.670 -11.279 1.00 88.06 185 LEU A O 1
ATOM 1478 N N . GLU A 1 186 ? 4.346 11.646 -11.824 1.00 86.94 186 GLU A N 1
ATOM 1479 C CA . GLU A 1 186 ? 4.335 12.567 -10.683 1.00 86.94 186 GLU A CA 1
ATOM 1480 C C . GLU A 1 186 ? 3.058 13.420 -10.662 1.00 86.94 186 GLU A C 1
ATOM 1482 O O . GLU A 1 186 ? 2.415 13.548 -9.617 1.00 86.94 186 GLU A O 1
ATOM 1487 N N . GLU A 1 187 ? 2.662 13.969 -11.810 1.00 91.94 187 GLU A N 1
ATOM 1488 C CA . GLU A 1 187 ? 1.438 14.762 -11.926 1.00 91.94 187 GLU A CA 1
ATOM 1489 C C . GLU A 1 187 ? 0.173 13.913 -11.746 1.00 91.94 187 GLU A C 1
ATOM 1491 O O . GLU A 1 187 ? -0.749 14.337 -11.047 1.00 91.94 187 GLU A O 1
ATOM 1496 N N . LEU A 1 188 ? 0.139 12.690 -12.281 1.00 92.25 188 LEU A N 1
ATOM 1497 C CA . LEU A 1 188 ? -0.984 11.769 -12.080 1.00 92.25 188 LEU A CA 1
ATOM 1498 C C . LEU A 1 188 ? -1.139 11.350 -10.611 1.00 92.25 188 LEU A C 1
ATOM 1500 O O . LEU A 1 188 ? -2.258 11.283 -10.108 1.00 92.25 188 LEU A O 1
ATOM 1504 N N . TYR A 1 189 ? -0.044 11.124 -9.884 1.00 89.69 189 TYR A N 1
ATOM 1505 C CA . TYR A 1 189 ? -0.104 10.837 -8.448 1.00 89.69 189 TYR A CA 1
ATOM 1506 C C . TYR A 1 189 ? -0.565 12.053 -7.631 1.00 89.69 189 TYR A C 1
ATOM 1508 O O . TYR A 1 189 ? -1.294 11.880 -6.654 1.00 89.69 189 TYR A O 1
ATOM 1516 N N . LYS A 1 190 ? -0.212 13.283 -8.037 1.00 91.94 190 LYS A N 1
ATOM 1517 C CA . LYS A 1 190 ? -0.783 14.512 -7.450 1.00 91.94 190 LYS A CA 1
ATOM 1518 C C . LYS A 1 190 ? -2.281 14.633 -7.741 1.00 91.94 190 LYS A C 1
ATOM 1520 O O . LYS A 1 190 ? -3.037 15.051 -6.867 1.00 91.94 190 LYS A O 1
ATOM 1525 N N . GLU A 1 191 ? -2.721 14.279 -8.949 1.00 94.62 191 GLU A N 1
ATOM 1526 C CA . GLU A 1 191 ? -4.143 14.238 -9.318 1.00 94.62 191 GLU A CA 1
ATOM 1527 C C . GLU A 1 191 ? -4.901 13.214 -8.464 1.00 94.62 191 GLU A C 1
ATOM 1529 O O . GLU A 1 191 ? -5.953 13.553 -7.921 1.00 94.62 191 GLU A O 1
ATOM 1534 N N . LEU A 1 192 ? -4.341 12.010 -8.286 1.00 94.06 192 LEU A N 1
ATOM 1535 C CA . LEU A 1 192 ? -4.909 10.942 -7.459 1.00 94.06 192 LEU A CA 1
ATOM 1536 C C . LEU A 1 192 ? -5.077 11.385 -5.999 1.00 94.06 192 LEU A C 1
ATOM 1538 O O . LEU A 1 192 ? -6.164 11.256 -5.437 1.00 94.06 192 LEU A O 1
ATOM 1542 N N . ASP A 1 193 ? -4.026 11.958 -5.407 1.00 93.19 193 ASP A N 1
ATOM 1543 C CA . ASP A 1 193 ? -4.083 12.507 -4.048 1.00 93.19 193 ASP A CA 1
ATOM 1544 C C . ASP A 1 193 ? -5.176 13.576 -3.943 1.00 93.19 193 ASP A C 1
ATOM 1546 O O . ASP A 1 193 ? -6.062 13.496 -3.096 1.00 93.19 193 ASP A O 1
ATOM 1550 N N . LYS A 1 194 ? -5.200 14.528 -4.880 1.00 96.62 194 LYS A N 1
ATOM 1551 C CA . LYS A 1 194 ? -6.184 15.612 -4.894 1.00 96.62 194 LYS A CA 1
ATOM 1552 C C . LYS A 1 194 ? -7.630 15.113 -4.956 1.00 96.62 194 LYS A C 1
ATOM 1554 O O . LYS A 1 194 ? -8.489 15.707 -4.303 1.00 96.62 194 LYS A O 1
ATOM 1559 N N . VAL A 1 195 ? -7.923 14.081 -5.751 1.00 95.81 195 VAL A N 1
ATOM 1560 C CA . VAL A 1 195 ? -9.295 13.561 -5.898 1.00 95.81 195 VAL A CA 1
ATOM 1561 C C . VAL A 1 195 ? -9.736 12.737 -4.685 1.00 95.81 195 VAL A C 1
ATOM 1563 O O . VAL A 1 195 ? -10.900 12.812 -4.293 1.00 95.81 195 VAL A O 1
ATOM 1566 N N . GLN A 1 196 ? -8.822 12.001 -4.048 1.00 96.56 196 GLN A N 1
ATOM 1567 C CA . GLN A 1 196 ? -9.139 11.179 -2.874 1.00 96.56 196 GLN A CA 1
ATOM 1568 C C . GLN A 1 196 ? -9.119 11.977 -1.564 1.00 96.56 196 GLN A C 1
ATOM 1570 O O . GLN A 1 196 ? -9.844 11.635 -0.627 1.00 96.56 196 GLN A O 1
ATOM 1575 N N . LYS A 1 197 ? -8.343 13.066 -1.504 1.00 94.88 197 LYS A N 1
ATOM 1576 C CA . LYS A 1 197 ? -8.088 13.840 -0.286 1.00 94.88 197 LYS A CA 1
ATOM 1577 C C . LYS A 1 197 ? -9.341 14.232 0.505 1.00 94.88 197 LYS A C 1
ATOM 1579 O O . LYS A 1 197 ? -9.332 14.012 1.709 1.00 94.88 197 LYS A O 1
ATOM 1584 N N . PRO A 1 198 ? -10.428 14.754 -0.093 1.00 97.00 198 PRO A N 1
ATOM 1585 C CA . PRO A 1 198 ? -11.604 15.138 0.689 1.00 97.00 198 PRO A CA 1
ATOM 1586 C C . PRO A 1 198 ? -12.236 13.974 1.460 1.00 97.00 198 PRO A C 1
ATOM 1588 O O . PRO A 1 198 ? -12.740 14.175 2.560 1.00 97.00 198 PRO A O 1
ATOM 1591 N N . VAL A 1 199 ? -12.209 12.769 0.882 1.00 96.25 199 VAL A N 1
ATOM 1592 C CA . VAL A 1 199 ? -12.735 11.553 1.516 1.00 96.25 199 VAL A CA 1
ATOM 1593 C C . VAL A 1 199 ? -11.748 11.023 2.553 1.00 96.25 199 VAL A C 1
ATOM 1595 O O . VAL A 1 199 ? -12.159 10.665 3.651 1.00 96.25 199 VAL A O 1
ATOM 1598 N N . MET A 1 200 ? -10.447 11.051 2.256 1.00 96.19 200 MET A N 1
ATOM 1599 C CA . MET A 1 200 ? -9.420 10.653 3.224 1.00 96.19 200 MET A CA 1
ATOM 1600 C C . MET A 1 200 ? -9.387 11.577 4.452 1.00 96.19 200 MET A C 1
ATOM 1602 O O . MET A 1 200 ? -9.296 11.094 5.573 1.00 96.19 200 MET A O 1
ATOM 1606 N N . ASP A 1 201 ? -9.600 12.885 4.278 1.00 97.06 201 ASP A N 1
ATOM 1607 C CA . ASP A 1 201 ? -9.727 13.838 5.390 1.00 97.06 201 ASP A CA 1
ATOM 1608 C C . ASP A 1 201 ? -10.959 13.541 6.279 1.00 97.06 201 ASP A C 1
ATOM 1610 O O . ASP A 1 201 ? -11.013 13.950 7.442 1.00 97.06 201 ASP A O 1
ATOM 1614 N N . GLU A 1 202 ? -11.992 12.883 5.741 1.00 97.56 202 GLU A N 1
ATOM 1615 C CA . GLU A 1 202 ? -13.150 12.410 6.510 1.00 97.56 202 GLU A CA 1
ATOM 1616 C C . GLU A 1 202 ? -12.825 11.117 7.266 1.00 97.56 202 GLU A C 1
ATOM 1618 O O . GLU A 1 202 ? -13.135 11.019 8.454 1.00 97.56 202 GLU A O 1
ATOM 1623 N N . VAL A 1 203 ? -12.131 10.179 6.616 1.00 95.69 203 VAL A N 1
ATOM 1624 C CA . VAL A 1 203 ? -11.611 8.951 7.237 1.00 95.69 203 VAL A CA 1
ATOM 1625 C C . VAL A 1 203 ? -10.710 9.281 8.430 1.00 95.69 203 VAL A C 1
ATOM 1627 O O . VAL A 1 203 ? -10.935 8.760 9.521 1.00 95.69 203 VAL A O 1
ATOM 1630 N N . ASP A 1 204 ? -9.777 10.224 8.280 1.00 96.88 204 ASP A N 1
ATOM 1631 C CA . ASP A 1 204 ? -8.889 10.669 9.364 1.00 96.88 204 ASP A CA 1
ATOM 1632 C C . ASP A 1 204 ? -9.677 11.201 10.572 1.00 96.88 204 ASP A C 1
ATOM 1634 O O . ASP A 1 204 ? -9.355 10.925 11.729 1.00 96.88 204 ASP A O 1
ATOM 1638 N N . LYS A 1 205 ? -10.762 11.949 10.334 1.00 97.50 205 LYS A N 1
ATOM 1639 C CA . LYS A 1 205 ? -11.634 12.438 11.416 1.00 97.50 205 LYS A CA 1
ATOM 1640 C C . LYS A 1 205 ? -12.368 11.306 12.122 1.00 97.50 205 LYS A C 1
ATOM 1642 O O . LYS A 1 205 ? -12.628 11.429 13.317 1.00 97.50 205 LYS A O 1
ATOM 1647 N N . LEU A 1 206 ? -12.750 10.253 11.404 1.00 95.94 206 LEU A N 1
ATOM 1648 C CA . LEU A 1 206 ? -13.394 9.084 11.996 1.00 95.94 206 LEU A CA 1
ATOM 1649 C C . LEU A 1 206 ? -12.401 8.270 12.830 1.00 95.94 206 LEU A C 1
ATOM 1651 O O . LEU A 1 206 ? -12.739 7.931 13.960 1.00 95.94 206 LEU A O 1
ATOM 1655 N N . TYR A 1 207 ? -11.173 8.059 12.349 1.00 96.06 207 TYR A N 1
ATOM 1656 C CA . TYR A 1 207 ? -10.116 7.429 13.148 1.00 96.06 207 TYR A CA 1
ATOM 1657 C C . TYR A 1 207 ? -9.807 8.216 14.423 1.00 96.06 207 TYR A C 1
ATOM 1659 O O . TYR A 1 207 ? -9.775 7.626 15.494 1.00 96.06 207 TYR A O 1
ATOM 1667 N N . ASN A 1 208 ? -9.728 9.549 14.357 1.00 96.62 208 ASN A N 1
ATOM 1668 C CA . ASN A 1 208 ? -9.559 10.364 15.565 1.00 96.62 208 ASN A CA 1
ATOM 1669 C C . ASN A 1 208 ? -10.685 10.141 16.592 1.00 96.62 208 ASN A C 1
ATOM 1671 O O . ASN A 1 208 ? -10.432 10.155 17.790 1.00 96.62 208 ASN A O 1
ATOM 1675 N N . LYS A 1 209 ? -11.935 9.929 16.156 1.00 96.00 209 LYS A N 1
ATOM 1676 C CA . LYS A 1 209 ? -13.040 9.613 17.081 1.00 96.00 209 LYS A CA 1
ATOM 1677 C C . LYS A 1 209 ? -12.886 8.233 17.709 1.00 96.00 209 LYS A C 1
ATOM 1679 O O . LYS A 1 209 ? -13.195 8.084 18.885 1.00 96.00 209 LYS A O 1
ATOM 1684 N N . VAL A 1 210 ? -12.435 7.252 16.930 1.00 94.38 210 VAL A N 1
ATOM 1685 C CA . VAL A 1 210 ? -12.127 5.908 17.434 1.00 94.38 210 VAL A CA 1
ATOM 1686 C C . VAL A 1 210 ? -11.021 5.983 18.485 1.00 94.38 210 VAL A C 1
ATOM 1688 O O . VAL A 1 210 ? -11.180 5.418 19.561 1.00 94.38 210 VAL A O 1
ATOM 1691 N N . ASP A 1 211 ? -9.958 6.742 18.221 1.00 94.88 211 ASP A N 1
ATOM 1692 C CA . ASP A 1 211 ? -8.866 6.944 19.173 1.00 94.88 211 ASP A CA 1
ATOM 1693 C C . ASP A 1 211 ? -9.351 7.608 20.468 1.00 94.88 211 ASP A C 1
ATOM 1695 O O . ASP A 1 211 ? -8.980 7.168 21.554 1.00 94.88 211 ASP A O 1
ATOM 1699 N N . GLU A 1 212 ? -10.190 8.648 20.383 1.00 94.50 212 GLU A N 1
ATOM 1700 C CA . GLU A 1 212 ? -10.780 9.279 21.574 1.00 94.50 212 GLU A CA 1
ATOM 1701 C C . GLU A 1 212 ? -11.635 8.297 22.388 1.00 94.50 212 GLU A C 1
ATOM 1703 O O . GLU A 1 212 ? -11.504 8.258 23.608 1.00 94.50 212 GLU A O 1
ATOM 1708 N N . GLU A 1 213 ? -12.463 7.480 21.733 1.00 93.38 213 GLU A N 1
ATOM 1709 C CA . GLU A 1 213 ? -13.303 6.479 22.404 1.00 93.38 213 GLU A CA 1
ATOM 1710 C C . GLU A 1 213 ? -12.461 5.357 23.041 1.00 93.38 213 GLU A C 1
ATOM 1712 O O . GLU A 1 213 ? -12.750 4.907 24.151 1.00 93.38 213 GLU A O 1
ATOM 1717 N N . TYR A 1 214 ? -11.368 4.936 22.393 1.00 92.19 214 TYR A N 1
ATOM 1718 C CA . TYR A 1 214 ? -10.482 3.902 22.932 1.00 92.19 214 TYR A CA 1
ATOM 1719 C C . TYR A 1 214 ? -9.656 4.365 24.137 1.00 92.19 214 TYR A C 1
ATOM 1721 O O . TYR A 1 214 ? -9.288 3.521 24.956 1.00 92.19 214 TYR A O 1
ATOM 1729 N N . LYS A 1 215 ? -9.373 5.666 24.311 1.00 93.81 215 LYS A N 1
ATOM 1730 C CA . LYS A 1 215 ? -8.557 6.167 25.443 1.00 93.81 215 LYS A CA 1
ATOM 1731 C C . LYS A 1 215 ? -9.081 5.720 26.805 1.00 93.81 215 LYS A C 1
ATOM 1733 O O . LYS A 1 215 ? -8.287 5.376 27.682 1.00 93.81 215 LYS A O 1
ATOM 1738 N N . ASP A 1 216 ? -10.400 5.687 26.969 1.00 90.44 216 ASP A N 1
ATOM 1739 C CA . ASP A 1 216 ? -11.042 5.362 28.244 1.00 90.44 216 ASP A CA 1
ATOM 1740 C C . ASP A 1 216 ? -11.074 3.857 28.544 1.00 90.44 216 ASP A C 1
ATOM 1742 O O . ASP A 1 216 ? -11.333 3.456 29.683 1.00 90.44 216 ASP A O 1
ATOM 1746 N N . VAL A 1 217 ? -10.773 3.014 27.552 1.00 94.12 217 VAL A N 1
ATOM 1747 C CA . VAL A 1 217 ? -10.769 1.551 27.687 1.00 94.12 217 VAL A CA 1
ATOM 1748 C C . VAL A 1 217 ? -9.432 0.892 27.331 1.00 94.12 217 VAL A C 1
ATOM 1750 O O . VAL A 1 217 ? -9.271 -0.299 27.583 1.00 94.12 217 VAL A O 1
ATOM 1753 N N . ALA A 1 218 ? -8.444 1.642 26.834 1.00 94.06 218 ALA A N 1
ATOM 1754 C CA . ALA A 1 218 ? -7.120 1.134 26.457 1.00 94.06 218 ALA A CA 1
ATOM 1755 C C . ALA A 1 218 ? -6.437 0.371 27.602 1.00 94.06 218 ALA A C 1
ATOM 1757 O O . ALA A 1 218 ? -5.929 -0.728 27.406 1.00 94.06 218 ALA A O 1
ATOM 1758 N N . TYR A 1 219 ? -6.539 0.882 28.834 1.00 94.62 219 TYR A N 1
ATOM 1759 C CA . TYR A 1 219 ? -5.987 0.212 30.016 1.00 94.62 219 TYR A CA 1
ATOM 1760 C C . TYR A 1 219 ? -6.620 -1.167 30.288 1.00 94.62 219 TYR A C 1
ATOM 1762 O O . TYR A 1 219 ? -6.031 -1.993 30.986 1.00 94.62 219 TYR A O 1
ATOM 1770 N N . ILE A 1 220 ? -7.853 -1.402 29.821 1.00 94.94 220 ILE A N 1
ATOM 1771 C CA . ILE A 1 220 ? -8.541 -2.690 29.955 1.00 94.94 220 ILE A CA 1
ATOM 1772 C C . ILE A 1 220 ? -7.957 -3.670 28.939 1.00 94.94 220 ILE A C 1
ATOM 1774 O O . ILE A 1 220 ? -7.679 -4.807 29.312 1.00 94.94 220 ILE A O 1
ATOM 1778 N N . TRP A 1 221 ? -7.723 -3.223 27.703 1.00 91.88 221 TRP A N 1
ATOM 1779 C CA . TRP A 1 221 ? -7.052 -4.024 26.677 1.00 91.88 221 TRP A CA 1
ATOM 1780 C C . TRP A 1 221 ? -5.626 -4.394 27.082 1.00 91.88 221 TRP A C 1
ATOM 1782 O O . TRP A 1 221 ? -5.286 -5.571 27.039 1.00 91.88 221 TRP A O 1
ATOM 1792 N N . ASP A 1 222 ? -4.862 -3.455 27.648 1.00 92.12 222 ASP A N 1
ATOM 1793 C CA . ASP A 1 222 ? -3.540 -3.759 28.206 1.00 92.12 222 ASP A CA 1
ATOM 1794 C C . ASP A 1 222 ? -3.616 -4.896 29.239 1.00 92.12 222 ASP A C 1
ATOM 1796 O O . ASP A 1 222 ? -2.786 -5.801 29.246 1.00 92.12 222 ASP A O 1
ATOM 1800 N N . LYS A 1 223 ? -4.624 -4.905 30.122 1.00 92.56 223 LYS A N 1
ATOM 1801 C CA . LYS A 1 223 ? -4.791 -6.001 31.093 1.00 92.56 223 LYS A CA 1
ATOM 1802 C C . LYS A 1 223 ? -5.112 -7.332 30.431 1.00 92.56 223 LYS A C 1
ATOM 1804 O O . LYS A 1 223 ? -4.709 -8.356 30.977 1.00 92.56 223 LYS A O 1
ATOM 1809 N N . VAL A 1 224 ? -5.875 -7.337 29.343 1.00 88.94 224 VAL A N 1
ATOM 1810 C CA . VAL A 1 224 ? -6.201 -8.564 28.607 1.00 88.94 224 VAL A CA 1
ATOM 1811 C C . VAL A 1 224 ? -4.917 -9.165 28.041 1.00 88.94 224 VAL A C 1
ATOM 1813 O O . VAL A 1 224 ? -4.626 -10.316 28.351 1.00 88.94 224 VAL A O 1
ATOM 1816 N N . ASP A 1 225 ? -4.098 -8.357 27.365 1.00 86.12 225 ASP A N 1
ATOM 1817 C CA . ASP A 1 225 ? -2.846 -8.795 26.730 1.00 86.12 225 ASP A CA 1
ATOM 1818 C C . ASP A 1 225 ? -1.821 -9.348 27.734 1.00 86.12 225 ASP A C 1
ATOM 1820 O O . ASP A 1 225 ? -1.053 -10.257 27.429 1.00 86.12 225 ASP A O 1
ATOM 1824 N N . HIS A 1 226 ? -1.811 -8.827 28.963 1.00 83.81 226 HIS A N 1
ATOM 1825 C CA . HIS A 1 226 ? -0.925 -9.314 30.026 1.00 83.81 226 HIS A CA 1
ATOM 1826 C C . HIS A 1 226 ? -1.460 -10.555 30.768 1.00 83.81 226 HIS A C 1
ATOM 1828 O O . HIS A 1 226 ? -0.748 -11.097 31.617 1.00 83.81 226 HIS A O 1
ATOM 1834 N N . ASN A 1 227 ? -2.703 -10.976 30.511 1.00 68.19 227 ASN A N 1
ATOM 1835 C CA . ASN A 1 227 ? -3.366 -12.100 31.185 1.00 68.19 227 ASN A CA 1
ATOM 1836 C C . ASN A 1 227 ? -3.779 -13.246 30.233 1.00 68.19 227 ASN A C 1
ATOM 1838 O O . ASN A 1 227 ? -4.483 -14.160 30.686 1.00 68.19 227 ASN A O 1
ATOM 1842 N N . GLU A 1 228 ? -3.368 -13.207 28.959 1.00 56.59 228 GLU A N 1
ATOM 1843 C CA . GLU A 1 228 ? -3.394 -14.362 28.038 1.00 56.59 228 GLU A CA 1
ATOM 1844 C C . GLU A 1 228 ? -2.339 -15.421 28.401 1.00 56.59 228 GLU A C 1
ATOM 1846 O O . GLU A 1 228 ? -2.696 -16.626 28.360 1.00 56.59 228 GLU A O 1
#

Sequence (228 aa):
MKKNLLKMLLIGCMVVSSASTGVFASTANANKIKENEVVQVQEDYILDKEFKEYILSLKGISNDEKQKLIESEKVIQPIYKQIDILLDKADSLGADVRVKIQAVDDKIYEIQNEDSKIMDKAHKYEASKLINGFDINEESLDDNNEESIYDSMVNYIKSLPVLTASEKDKLLATQKKLEPYYKELEELYKELDKVQKPVMDEVDKLYNKVDEEYKDVAYIWDKVDHNE

Organism: NCBI:txid137838

Secondary structure (DSSP, 8-state):
-HHHHHHHHHHTTS----------------------------------HHHHHHHHH-SSS-HHHHHHHHHHHHHHHHHHHHHHHHHHHHHHHHHHHHHHHHHHHHHHHHHHHTTHHHHHHHHHHHHHHHHTT---------TT----HHHHHHHHHHH-TTS-HHHHHHHHHHHHHHHHHHHHHHHHHHHHHHHHHHHHHHHHHHHHHHHHHHHTTHHHHHHHHT--